Protein AF-0000000079441376 (afdb_homodimer)

Structure (mmCIF, N/CA/C/O backbone):
data_AF-0000000079441376-model_v1
#
loop_
_entity.id
_entity.type
_entity.pdbx_description
1 polymer 'MHC class I-like antigen recognition-like domain-containing protein'
#
loop_
_atom_site.group_PDB
_atom_site.id
_atom_site.type_symbol
_atom_site.label_atom_id
_atom_site.label_alt_id
_atom_site.label_comp_id
_atom_site.label_asym_id
_atom_site.label_entity_id
_atom_site.label_seq_id
_atom_site.pdbx_PDB_ins_code
_atom_site.Cartn_x
_atom_site.Cartn_y
_atom_site.Cartn_z
_atom_site.occupancy
_atom_site.B_iso_or_equiv
_atom_site.auth_seq_id
_atom_site.auth_comp_id
_atom_site.auth_asym_id
_atom_site.auth_atom_id
_atom_site.pdbx_PDB_model_num
ATOM 1 N N . PRO A 1 1 ? 21.234 -18.953 -6.523 1 47.69 1 PRO A N 1
ATOM 2 C CA . PRO A 1 1 ? 20.359 -18.625 -5.398 1 47.69 1 PRO A CA 1
ATOM 3 C C . PRO A 1 1 ? 19.219 -17.688 -5.785 1 47.69 1 PRO A C 1
ATOM 5 O O . PRO A 1 1 ? 19.453 -16.656 -6.434 1 47.69 1 PRO A O 1
ATOM 8 N N . HIS A 1 2 ? 18.047 -18.156 -5.973 1 65.12 2 HIS A N 1
ATOM 9 C CA . HIS A 1 2 ? 16.969 -17.359 -6.574 1 65.12 2 HIS A CA 1
ATOM 10 C C . HIS A 1 2 ? 16.656 -16.141 -5.727 1 65.12 2 HIS A C 1
ATOM 12 O O . HIS A 1 2 ? 16.578 -16.234 -4.5 1 65.12 2 HIS A O 1
ATOM 18 N N . GLY A 1 3 ? 17.141 -15.031 -6.012 1 73.69 3 GLY A N 1
ATOM 19 C CA . GLY A 1 3 ? 16.875 -13.797 -5.297 1 73.69 3 GLY A CA 1
ATOM 20 C C . GLY A 1 3 ? 15.414 -13.625 -4.922 1 73.69 3 GLY A C 1
ATOM 21 O O . GLY A 1 3 ? 14.555 -14.383 -5.379 1 73.69 3 GLY A O 1
ATOM 22 N N . PRO A 1 4 ? 15.133 -12.859 -3.99 1 79.56 4 PRO A N 1
ATOM 23 C CA . PRO A 1 4 ? 13.773 -12.641 -3.492 1 79.56 4 PRO A CA 1
ATOM 24 C C . PRO A 1 4 ? 12.766 -12.406 -4.613 1 79.56 4 PRO A C 1
ATOM 26 O O . PRO A 1 4 ? 11.641 -12.914 -4.555 1 79.56 4 PRO A O 1
ATOM 29 N N . ARG A 1 5 ? 13.188 -11.781 -5.629 1 81.44 5 ARG A N 1
ATOM 30 C CA . ARG A 1 5 ? 12.289 -11.492 -6.746 1 81.44 5 ARG A CA 1
ATOM 31 C C . ARG A 1 5 ? 11.992 -12.75 -7.551 1 81.44 5 ARG A C 1
ATOM 33 O O . ARG A 1 5 ? 10.875 -12.93 -8.039 1 81.44 5 ARG A O 1
ATOM 40 N N . ALA A 1 6 ? 12.938 -13.602 -7.641 1 78.5 6 ALA A N 1
ATOM 41 C CA . ALA A 1 6 ? 12.727 -14.859 -8.359 1 78.5 6 ALA A CA 1
ATOM 42 C C . ALA A 1 6 ? 11.711 -15.742 -7.641 1 78.5 6 ALA A C 1
ATOM 44 O O . ALA A 1 6 ? 10.914 -16.422 -8.281 1 78.5 6 ALA A O 1
ATOM 45 N N . VAL A 1 7 ? 11.773 -15.68 -6.324 1 80.75 7 VAL A N 1
ATOM 46 C CA . VAL A 1 7 ? 10.836 -16.469 -5.527 1 80.75 7 VAL A CA 1
ATOM 47 C C . VAL A 1 7 ? 9.414 -15.961 -5.742 1 80.75 7 VAL A C 1
ATOM 49 O O . VAL A 1 7 ? 8.492 -16.75 -5.945 1 80.75 7 VAL A O 1
ATOM 52 N N . LEU A 1 8 ? 9.25 -14.664 -5.723 1 83.5 8 LEU A N 1
ATOM 53 C CA . LEU A 1 8 ? 7.941 -14.07 -5.98 1 83.5 8 LEU A CA 1
ATOM 54 C C . LEU A 1 8 ? 7.441 -14.445 -7.371 1 83.5 8 LEU A C 1
ATOM 56 O O . LEU A 1 8 ? 6.266 -14.766 -7.547 1 83.5 8 LEU A O 1
ATOM 60 N N . GLY A 1 9 ? 8.336 -14.398 -8.281 1 81 9 GLY A N 1
ATOM 61 C CA . GLY A 1 9 ? 7.984 -14.805 -9.633 1 81 9 GLY A CA 1
ATOM 62 C C . GLY A 1 9 ? 7.445 -16.219 -9.703 1 81 9 GLY A C 1
ATOM 63 O O . GLY A 1 9 ? 6.441 -16.469 -10.375 1 81 9 GLY A O 1
ATOM 64 N N . ALA A 1 10 ? 8.102 -17.078 -9 1 77 10 ALA A N 1
ATOM 65 C CA . ALA A 1 10 ? 7.66 -18.469 -8.992 1 77 10 ALA A CA 1
ATOM 66 C C . ALA A 1 10 ? 6.266 -18.594 -8.391 1 77 10 ALA A C 1
ATOM 68 O O . ALA A 1 10 ? 5.434 -19.359 -8.891 1 77 10 ALA A O 1
ATOM 69 N N . VAL A 1 11 ? 5.98 -17.859 -7.402 1 79.12 11 VAL A N 1
ATOM 70 C CA . VAL A 1 11 ? 4.684 -17.891 -6.738 1 79.12 11 VAL A CA 1
ATOM 71 C C . VAL A 1 11 ? 3.605 -17.375 -7.688 1 79.12 11 VAL A C 1
ATOM 73 O O . VAL A 1 11 ? 2.516 -17.953 -7.77 1 79.12 11 VAL A O 1
ATOM 76 N N . LEU A 1 12 ? 3.941 -16.344 -8.438 1 81.81 12 LEU A N 1
ATOM 77 C CA . LEU A 1 12 ? 2.99 -15.734 -9.352 1 81.81 12 LEU A CA 1
ATOM 78 C C . LEU A 1 12 ? 2.682 -16.656 -10.523 1 81.81 12 LEU A C 1
ATOM 80 O O . LEU A 1 12 ? 1.566 -16.656 -11.047 1 81.81 12 LEU A O 1
ATOM 84 N N . GLN A 1 13 ? 3.619 -17.406 -10.852 1 76.56 13 GLN A N 1
ATOM 85 C CA . GLN A 1 13 ? 3.375 -18.406 -11.891 1 76.56 13 GLN A CA 1
ATOM 86 C C . GLN A 1 13 ? 2.387 -19.469 -11.414 1 76.56 13 GLN A C 1
ATOM 88 O O . GLN A 1 13 ? 1.591 -19.984 -12.195 1 76.56 13 GLN A O 1
ATOM 93 N N . GLY A 1 14 ? 2.506 -19.656 -10.188 1 73.62 14 GLY A N 1
ATOM 94 C CA . GLY A 1 14 ? 1.612 -20.641 -9.617 1 73.62 14 GLY A CA 1
ATOM 95 C C . GLY A 1 14 ? 0.156 -20.219 -9.641 1 73.62 14 GLY A C 1
ATOM 96 O O . GLY A 1 14 ? -0.741 -21.062 -9.656 1 73.62 14 GLY A O 1
ATOM 97 N N . VAL A 1 15 ? -0.002 -18.984 -9.742 1 73 15 VAL A N 1
ATOM 98 C CA . VAL A 1 15 ? -1.385 -18.516 -9.758 1 73 15 VAL A CA 1
ATOM 99 C C . VAL A 1 15 ? -1.871 -18.406 -11.203 1 73 15 VAL A C 1
ATOM 101 O O . VAL A 1 15 ? -3.033 -18.078 -11.445 1 73 15 VAL A O 1
ATOM 104 N N . GLY A 1 16 ? -0.992 -18.641 -12.117 1 73.12 16 GLY A N 1
ATOM 105 C CA . GLY A 1 16 ? -1.409 -18.75 -13.508 1 73.12 16 GLY A CA 1
ATOM 106 C C . GLY A 1 16 ? -1.154 -17.469 -14.297 1 73.12 16 GLY A C 1
ATOM 107 O O . GLY A 1 16 ? -1.758 -17.25 -15.344 1 73.12 16 GLY A O 1
ATOM 108 N N . TRP A 1 17 ? -0.62 -16.531 -13.789 1 72.94 17 TRP A N 1
ATOM 109 C CA . TRP A 1 17 ? -0.368 -15.297 -14.523 1 72.94 17 TRP A CA 1
ATOM 110 C C . TRP A 1 17 ? 0.555 -15.547 -15.711 1 72.94 17 TRP A C 1
ATOM 112 O O . TRP A 1 17 ? 0.535 -14.797 -16.688 1 72.94 17 TRP A O 1
ATOM 122 N N . GLY A 1 18 ? 1.153 -16.609 -15.859 1 61.53 18 GLY A N 1
ATOM 123 C CA . GLY A 1 18 ? 2.025 -16.922 -16.984 1 61.53 18 GLY A CA 1
ATOM 124 C C . GLY A 1 18 ? 1.386 -17.875 -17.984 1 61.53 18 GLY A C 1
ATOM 125 O O . GLY A 1 18 ? 1.927 -18.094 -19.062 1 61.53 18 GLY A O 1
ATOM 126 N N . ALA A 1 19 ? 0.403 -18.469 -17.656 1 61.47 19 ALA A N 1
ATOM 127 C CA . ALA A 1 19 ? -0.178 -19.469 -18.562 1 61.47 19 ALA A CA 1
ATOM 128 C C . ALA A 1 19 ? -1.328 -18.875 -19.359 1 61.47 19 ALA A C 1
ATOM 130 O O . ALA A 1 19 ? -2.047 -17.984 -18.891 1 61.47 19 ALA A O 1
ATOM 131 N N . PRO A 1 20 ? -1.25 -19.219 -20.703 1 58.78 20 PRO A N 1
ATOM 132 C CA . PRO A 1 20 ? -2.369 -18.812 -21.547 1 58.78 20 PRO A CA 1
ATOM 133 C C . PRO A 1 20 ? -3.719 -19.297 -21.016 1 58.78 20 PRO A C 1
ATOM 135 O O . PRO A 1 20 ? -3.846 -20.453 -20.609 1 58.78 20 PRO A O 1
ATOM 138 N N . GLY A 1 21 ? -4.738 -18.406 -20.875 1 60.03 21 GLY A N 1
ATOM 139 C CA . GLY A 1 21 ? -6.109 -18.734 -20.5 1 60.03 21 GLY A CA 1
ATOM 140 C C . GLY A 1 21 ? -6.527 -18.125 -19.172 1 60.03 21 GLY A C 1
ATOM 141 O O . GLY A 1 21 ? -5.953 -17.125 -18.734 1 60.03 21 GLY A O 1
ATOM 142 N N . ALA A 1 22 ? -6.738 -19.125 -18.078 1 57.59 22 ALA A N 1
ATOM 143 C CA . ALA A 1 22 ? -7.453 -18.719 -16.875 1 57.59 22 ALA A CA 1
ATOM 144 C C . ALA A 1 22 ? -6.539 -17.922 -15.953 1 57.59 22 ALA A C 1
ATOM 146 O O . ALA A 1 22 ? -5.402 -18.328 -15.695 1 57.59 22 ALA A O 1
ATOM 147 N N . SER A 1 23 ? -6.465 -16.594 -15.898 1 69.19 23 SER A N 1
ATOM 148 C CA . SER A 1 23 ? -5.703 -15.836 -14.906 1 69.19 23 SER A CA 1
ATOM 149 C C . SER A 1 23 ? -6.562 -15.492 -13.695 1 69.19 23 SER A C 1
ATOM 151 O O . SER A 1 23 ? -7.746 -15.188 -13.828 1 69.19 23 SER A O 1
ATOM 153 N N . VAL A 1 24 ? -6.23 -16.031 -12.57 1 79.69 24 VAL A N 1
ATOM 154 C CA . VAL A 1 24 ? -6.953 -15.703 -11.344 1 79.69 24 VAL A CA 1
ATOM 155 C C . VAL A 1 24 ? -6.617 -14.281 -10.914 1 79.69 24 VAL A C 1
ATOM 157 O O . VAL A 1 24 ? -5.504 -13.797 -11.148 1 79.69 24 VAL A O 1
ATOM 160 N N . THR A 1 25 ? -7.656 -13.703 -10.484 1 89 25 THR A N 1
ATOM 161 C CA . THR A 1 25 ? -7.484 -12.344 -10 1 89 25 THR A CA 1
ATOM 162 C C . THR A 1 25 ? -6.875 -12.336 -8.594 1 89 25 THR A C 1
ATOM 164 O O . THR A 1 25 ? -7.312 -13.086 -7.723 1 89 25 THR A O 1
ATOM 167 N N . LEU A 1 26 ? -5.84 -11.648 -8.438 1 91.38 26 LEU A N 1
ATOM 168 C CA . LEU A 1 26 ? -5.25 -11.438 -7.117 1 91.38 26 LEU A CA 1
ATOM 169 C C . LEU A 1 26 ? -5.656 -10.086 -6.551 1 91.38 26 LEU A C 1
ATOM 171 O O . LEU A 1 26 ? -5.492 -9.055 -7.207 1 91.38 26 LEU A O 1
ATOM 175 N N . ARG A 1 27 ? -6.32 -10.156 -5.391 1 93.75 27 ARG A N 1
ATOM 176 C CA . ARG A 1 27 ? -6.684 -8.922 -4.707 1 93.75 27 ARG A CA 1
ATOM 177 C C . ARG A 1 27 ? -5.887 -8.758 -3.416 1 93.75 27 ARG A C 1
ATOM 179 O O . ARG A 1 27 ? -5.762 -9.695 -2.631 1 93.75 27 ARG A O 1
ATOM 186 N N . VAL A 1 28 ? -5.289 -7.605 -3.236 1 94.12 28 VAL A N 1
ATOM 187 C CA . VAL A 1 28 ? -4.543 -7.297 -2.023 1 94.12 28 VAL A CA 1
ATOM 188 C C . VAL A 1 28 ? -5.156 -6.082 -1.33 1 94.12 28 VAL A C 1
ATOM 190 O O . VAL A 1 28 ? -5.285 -5.016 -1.932 1 94.12 28 VAL A O 1
ATOM 193 N N . LEU A 1 29 ? -5.578 -6.316 -0.119 1 95 29 LEU A N 1
ATOM 194 C CA . LEU A 1 29 ? -6.133 -5.25 0.707 1 95 29 LEU A CA 1
ATOM 195 C C . LEU A 1 29 ? -5.168 -4.867 1.822 1 95 29 LEU A C 1
ATOM 197 O O . LEU A 1 29 ? -4.629 -5.734 2.51 1 95 29 LEU A O 1
ATOM 201 N N . HIS A 1 30 ? -4.91 -3.689 2.043 1 91.19 30 HIS A N 1
ATOM 202 C CA . HIS A 1 30 ? -4.07 -3.303 3.17 1 91.19 30 HIS A CA 1
ATOM 203 C C . HIS A 1 30 ? -4.52 -1.974 3.766 1 91.19 30 HIS A C 1
ATOM 205 O O . HIS A 1 30 ? -4.938 -1.072 3.035 1 91.19 30 HIS A O 1
ATOM 211 N N . ILE A 1 31 ? -4.449 -1.827 5.047 1 93.44 31 ILE A N 1
ATOM 212 C CA . ILE A 1 31 ? -4.84 -0.67 5.844 1 93.44 31 ILE A CA 1
ATOM 213 C C . ILE A 1 31 ? -3.658 -0.198 6.688 1 93.44 31 ILE A C 1
ATOM 215 O O . ILE A 1 31 ? -3.061 -0.985 7.422 1 93.44 31 ILE A O 1
ATOM 219 N N . ASP A 1 32 ? -3.307 0.994 6.516 1 92.25 32 ASP A N 1
ATOM 220 C CA . ASP A 1 32 ? -2.326 1.628 7.391 1 92.25 32 ASP A CA 1
ATOM 221 C C . ASP A 1 32 ? -3.002 2.572 8.383 1 92.25 32 ASP A C 1
ATOM 223 O O . ASP A 1 32 ? -3.809 3.418 7.992 1 92.25 32 ASP A O 1
ATOM 227 N N . VAL A 1 33 ? -2.684 2.408 9.609 1 91.5 33 VAL A N 1
ATOM 228 C CA . VAL A 1 33 ? -3.201 3.289 10.656 1 91.5 33 VAL A CA 1
ATOM 229 C C . VAL A 1 33 ? -2.047 4.035 11.32 1 91.5 33 VAL A C 1
ATOM 231 O O . VAL A 1 33 ? -1.229 3.432 12.016 1 91.5 33 VAL A O 1
ATOM 234 N N . PHE A 1 34 ? -2.096 5.258 11.094 1 90.25 34 PHE A N 1
ATOM 235 C CA . PHE A 1 34 ? -1.09 6.117 11.711 1 90.25 34 PHE A CA 1
ATOM 236 C C . PHE A 1 34 ? -1.642 6.789 12.961 1 90.25 34 PHE A C 1
ATOM 238 O O . PHE A 1 34 ? -2.516 7.652 12.875 1 90.25 34 PHE A O 1
ATOM 245 N N . HIS A 1 35 ? -1.128 6.375 14.055 1 88.38 35 HIS A N 1
ATOM 246 C CA . HIS A 1 35 ? -1.59 6.938 15.32 1 88.38 35 HIS A CA 1
ATOM 247 C C . HIS A 1 35 ? -0.927 8.281 15.602 1 88.38 35 HIS A C 1
ATOM 249 O O . HIS A 1 35 ? -1.525 9.156 16.234 1 88.38 35 HIS A O 1
ATOM 255 N N . ASN A 1 36 ? 0.271 8.344 15.141 1 83.88 36 ASN A N 1
ATOM 256 C CA . ASN A 1 36 ? 1.077 9.555 15.234 1 83.88 36 ASN A CA 1
ATOM 257 C C . ASN A 1 36 ? 2.248 9.523 14.258 1 83.88 36 ASN A C 1
ATOM 259 O O . ASN A 1 36 ? 2.25 8.742 13.305 1 83.88 36 ASN A O 1
ATOM 263 N N . ALA A 1 37 ? 3.182 10.344 14.453 1 80.25 37 ALA A N 1
ATOM 264 C CA . ALA A 1 37 ? 4.273 10.492 13.492 1 80.25 37 ALA A CA 1
ATOM 265 C C . ALA A 1 37 ? 5.203 9.289 13.523 1 80.25 37 ALA A C 1
ATOM 267 O O . ALA A 1 37 ? 5.992 9.078 12.602 1 80.25 37 ALA A O 1
ATOM 268 N N . SER A 1 38 ? 5.102 8.422 14.562 1 81.19 38 SER A N 1
ATOM 269 C CA . SER A 1 38 ? 6.113 7.379 14.703 1 81.19 38 SER A CA 1
ATOM 270 C C . SER A 1 38 ? 5.477 6.012 14.93 1 81.19 38 SER A C 1
ATOM 272 O O . SER A 1 38 ? 6.176 5.008 15.078 1 81.19 38 SER A O 1
ATOM 274 N N . SER A 1 39 ? 4.25 6.043 15.094 1 87 39 SER A N 1
ATOM 275 C CA . SER A 1 39 ? 3.539 4.801 15.383 1 87 39 SER A CA 1
ATOM 276 C C . SER A 1 39 ? 2.527 4.477 14.289 1 87 39 SER A C 1
ATOM 278 O O . SER A 1 39 ? 1.583 5.234 14.062 1 87 39 SER A O 1
ATOM 280 N N . THR A 1 40 ? 2.717 3.396 13.633 1 87.88 40 THR A N 1
ATOM 281 C CA . THR A 1 40 ? 1.841 2.977 12.547 1 87.88 40 THR A CA 1
ATOM 282 C C . THR A 1 40 ? 1.558 1.479 12.625 1 87.88 40 THR A C 1
ATOM 284 O O . THR A 1 40 ? 2.449 0.689 12.945 1 87.88 40 THR A O 1
ATOM 287 N N . ASP A 1 41 ? 0.287 1.119 12.492 1 89.12 41 ASP A N 1
ATOM 288 C CA . ASP A 1 41 ? -0.121 -0.277 12.375 1 89.12 41 ASP A CA 1
ATOM 289 C C . ASP A 1 41 ? -0.556 -0.598 10.945 1 89.12 41 ASP A C 1
ATOM 291 O O . ASP A 1 41 ? -1.197 0.224 10.281 1 89.12 41 ASP A O 1
ATOM 295 N N . MET A 1 42 ? -0.263 -1.768 10.484 1 88.94 42 MET A N 1
ATOM 296 C CA . MET A 1 42 ? -0.672 -2.193 9.148 1 88.94 42 MET A CA 1
ATOM 297 C C . MET A 1 42 ? -1.432 -3.514 9.203 1 88.94 42 MET A C 1
ATOM 299 O O . MET A 1 42 ? -1.063 -4.414 9.961 1 88.94 42 MET A O 1
ATOM 303 N N . GLN A 1 43 ? -2.475 -3.57 8.602 1 91.31 43 GLN A N 1
ATOM 304 C CA . GLN A 1 43 ? -3.225 -4.797 8.352 1 91.31 43 GLN A CA 1
ATOM 305 C C . GLN A 1 43 ? -3.312 -5.094 6.855 1 91.31 43 GLN A C 1
ATOM 307 O O . GLN A 1 43 ? -3.42 -4.176 6.043 1 91.31 43 GLN A O 1
ATOM 312 N N . GLY A 1 44 ? -3.301 -6.367 6.559 1 92.06 44 GLY A N 1
ATOM 313 C CA . GLY A 1 44 ? -3.367 -6.73 5.148 1 92.06 44 GLY A CA 1
ATOM 314 C C . GLY A 1 44 ? -3.867 -8.141 4.918 1 92.06 44 GLY A C 1
ATOM 315 O O . GLY A 1 44 ? -3.84 -8.969 5.832 1 92.06 44 GLY A O 1
ATOM 316 N N . MET A 1 45 ? -4.344 -8.328 3.773 1 93.88 45 MET A N 1
ATOM 317 C CA . MET A 1 45 ? -4.727 -9.664 3.324 1 93.88 45 MET A CA 1
ATOM 318 C C . MET A 1 45 ? -4.645 -9.773 1.805 1 93.88 45 MET A C 1
ATOM 320 O O . MET A 1 45 ? -4.68 -8.758 1.104 1 93.88 45 MET A O 1
ATOM 324 N N . ALA A 1 46 ? -4.504 -10.977 1.32 1 92.56 46 ALA A N 1
ATOM 325 C CA . ALA A 1 46 ? -4.492 -11.258 -0.111 1 92.56 46 ALA A CA 1
ATOM 326 C C . ALA A 1 46 ? -5.473 -12.375 -0.455 1 92.56 46 ALA A C 1
ATOM 328 O O . ALA A 1 46 ? -5.59 -13.359 0.281 1 92.56 46 ALA A O 1
ATOM 329 N N . LEU A 1 47 ? -6.199 -12.141 -1.564 1 93.38 47 LEU A N 1
ATOM 330 C CA . LEU A 1 47 ? -7.191 -13.102 -2.025 1 93.38 47 LEU A CA 1
ATOM 331 C C . LEU A 1 47 ? -6.926 -13.508 -3.473 1 93.38 47 LEU A C 1
ATOM 333 O O . LEU A 1 47 ? -6.621 -12.656 -4.312 1 93.38 47 LEU A O 1
ATOM 337 N N . LEU A 1 48 ? -6.973 -14.734 -3.73 1 89.19 48 LEU A N 1
ATOM 338 C CA . LEU A 1 48 ? -7.074 -15.258 -5.09 1 89.19 48 LEU A CA 1
ATOM 339 C C . LEU A 1 48 ? -8.516 -15.625 -5.422 1 89.19 48 LEU A C 1
ATOM 341 O O . LEU A 1 48 ? -9.023 -16.641 -4.945 1 89.19 48 LEU A O 1
ATOM 345 N N . GLY A 1 49 ? -9.156 -14.82 -6.258 1 87.38 49 GLY A N 1
ATOM 346 C CA . GLY A 1 49 ? -10.594 -14.969 -6.367 1 87.38 49 GLY A CA 1
ATOM 347 C C . GLY A 1 49 ? -11.312 -14.805 -5.039 1 87.38 49 GLY A C 1
ATOM 348 O O . GLY A 1 49 ? -11.195 -13.766 -4.387 1 87.38 49 GLY A O 1
ATOM 349 N N . ASP A 1 50 ? -11.891 -15.812 -4.602 1 87.81 50 ASP A N 1
ATOM 350 C CA . ASP A 1 50 ? -12.633 -15.734 -3.348 1 87.81 50 ASP A CA 1
ATOM 351 C C . ASP A 1 50 ? -11.867 -16.406 -2.215 1 87.81 50 ASP A C 1
ATOM 353 O O . ASP A 1 50 ? -12.344 -16.469 -1.078 1 87.81 50 ASP A O 1
ATOM 357 N N . LEU A 1 51 ? -10.703 -16.797 -2.443 1 89.5 51 LEU A N 1
ATOM 358 C CA . LEU A 1 51 ? -9.914 -17.547 -1.474 1 89.5 51 LEU A CA 1
ATOM 359 C C . LEU A 1 51 ? -8.844 -16.656 -0.836 1 89.5 51 LEU A C 1
ATOM 361 O O . LEU A 1 51 ? -7.926 -16.203 -1.517 1 89.5 51 LEU A O 1
ATOM 365 N N . GLU A 1 52 ? -8.977 -16.5 0.434 1 92.62 52 GLU A N 1
ATOM 366 C CA . GLU A 1 52 ? -7.914 -15.805 1.146 1 92.62 52 GLU A CA 1
ATOM 367 C C . GLU A 1 52 ? -6.66 -16.656 1.26 1 92.62 52 GLU A C 1
ATOM 369 O O . GLU A 1 52 ? -6.727 -17.812 1.692 1 92.62 52 GLU A O 1
ATOM 374 N N . THR A 1 53 ? -5.57 -16.141 0.901 1 89 53 THR A N 1
ATOM 375 C CA . THR A 1 53 ? -4.336 -16.906 0.864 1 89 53 THR A CA 1
ATOM 376 C C . THR A 1 53 ? -3.346 -16.406 1.91 1 89 53 THR A C 1
ATOM 378 O O . THR A 1 53 ? -2.541 -17.172 2.438 1 89 53 THR A O 1
ATOM 381 N N . HIS A 1 54 ? -3.307 -15.125 2.148 1 90 54 HIS A N 1
ATOM 382 C CA . HIS A 1 54 ? -2.363 -14.539 3.096 1 90 54 HIS A CA 1
ATOM 383 C C . HIS A 1 54 ? -3.037 -13.477 3.959 1 90 54 HIS A C 1
ATOM 385 O O . HIS A 1 54 ? -4.016 -12.859 3.537 1 90 54 HIS A O 1
ATOM 391 N N . SER A 1 55 ? -2.504 -13.344 5.145 1 91.75 55 SER A N 1
ATOM 392 C CA . SER A 1 55 ? -2.924 -12.258 6.027 1 91.75 55 SER A CA 1
ATOM 393 C C . SER A 1 55 ? -1.739 -11.688 6.801 1 91.75 55 SER A C 1
ATOM 395 O O . SER A 1 55 ? -0.708 -12.352 6.941 1 91.75 55 SER A O 1
ATOM 397 N N . MET A 1 56 ? -1.839 -10.477 7.09 1 89.25 56 MET A N 1
ATOM 398 C CA . MET A 1 56 ? -0.811 -9.789 7.867 1 89.25 56 MET A CA 1
ATOM 399 C C . MET A 1 56 ? -1.438 -8.875 8.914 1 89.25 56 MET A C 1
ATOM 401 O O . MET A 1 56 ? -2.426 -8.195 8.641 1 89.25 56 MET A O 1
ATOM 405 N N . ASP A 1 57 ? -1.014 -8.992 10.148 1 82.19 57 ASP A N 1
ATOM 406 C CA . ASP A 1 57 ? -1.453 -8.07 11.188 1 82.19 57 ASP A CA 1
ATOM 407 C C . ASP A 1 57 ? -0.276 -7.602 12.039 1 82.19 57 ASP A C 1
ATOM 409 O O . ASP A 1 57 ? 0.588 -8.406 12.406 1 82.19 57 ASP A O 1
ATOM 413 N N . CYS A 1 58 ? 0.035 -6.375 12.133 1 71.5 58 CYS A N 1
ATOM 414 C CA . CYS A 1 58 ? 1.258 -5.738 12.609 1 71.5 58 CYS A CA 1
ATOM 415 C C . CYS A 1 58 ? 1.477 -6.02 14.094 1 71.5 58 CYS A C 1
ATOM 417 O O . CYS A 1 58 ? 2.422 -5.504 14.695 1 71.5 58 CYS A O 1
ATOM 419 N N . SER A 1 59 ? 0.996 -6.848 14.844 1 59.88 59 SER A N 1
ATOM 420 C CA . SER A 1 59 ? 1.787 -7.012 16.062 1 59.88 59 SER A CA 1
ATOM 421 C C . SER A 1 59 ? 3.221 -7.414 15.734 1 59.88 59 SER A C 1
ATOM 423 O O . SER A 1 59 ? 4.172 -6.828 16.266 1 59.88 59 SER A O 1
ATOM 425 N N . THR A 1 60 ? 3.459 -8.258 14.781 1 62.88 60 THR A N 1
ATOM 426 C CA . THR A 1 60 ? 4.77 -8.695 14.32 1 62.88 60 THR A CA 1
ATOM 427 C C . THR A 1 60 ? 4.922 -8.453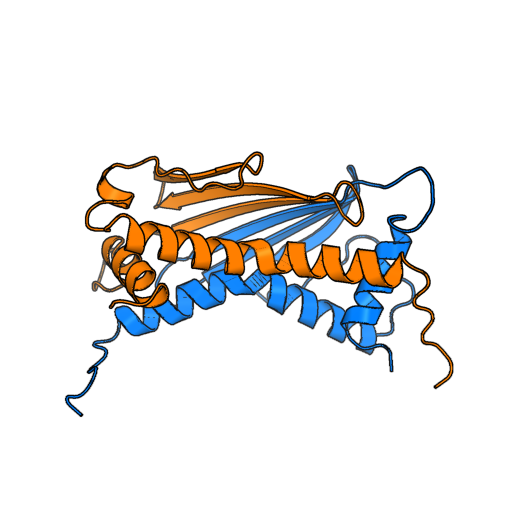 12.82 1 62.88 60 THR A C 1
ATOM 429 O O . THR A 1 60 ? 6.02 -8.578 12.273 1 62.88 60 THR A O 1
ATOM 432 N N . CYS A 1 61 ? 4.008 -7.957 12.18 1 75.25 61 CYS A N 1
ATOM 433 C CA . CYS A 1 61 ? 3.904 -7.719 10.742 1 75.25 61 CYS A CA 1
ATOM 434 C C . CYS A 1 61 ? 4.297 -8.961 9.961 1 75.25 61 CYS A C 1
ATOM 436 O O . CYS A 1 61 ? 4.871 -8.859 8.875 1 75.25 61 CYS A O 1
ATOM 438 N N . GLU A 1 62 ? 4.082 -10.07 10.641 1 82.94 62 GLU A N 1
ATOM 439 C CA . GLU A 1 62 ? 4.363 -11.328 9.961 1 82.94 62 GLU A CA 1
ATOM 440 C C . GLU A 1 62 ? 3.281 -11.656 8.938 1 82.94 62 GLU A C 1
ATOM 442 O O . GLU A 1 62 ? 2.092 -11.469 9.195 1 82.94 62 GLU A O 1
ATOM 447 N N . ILE A 1 63 ? 3.672 -12.211 7.828 1 87.31 63 ILE A N 1
ATOM 448 C CA . ILE A 1 63 ? 2.736 -12.68 6.809 1 87.31 63 ILE A CA 1
ATOM 449 C C . ILE A 1 63 ? 2.363 -14.133 7.086 1 87.31 63 ILE A C 1
ATOM 451 O O . ILE A 1 63 ? 3.23 -15.016 7.113 1 87.31 63 ILE A O 1
ATOM 455 N N . ARG A 1 64 ? 1.137 -14.43 7.371 1 87.88 64 ARG A N 1
ATOM 456 C CA . ARG A 1 64 ? 0.649 -15.789 7.621 1 87.88 64 ARG A CA 1
ATOM 457 C C . ARG A 1 64 ? 0.124 -16.422 6.34 1 87.88 64 ARG A C 1
ATOM 459 O O . ARG A 1 64 ? -0.707 -15.836 5.645 1 87.88 64 ARG A O 1
ATOM 466 N N . PHE A 1 65 ? 0.57 -17.562 6.023 1 84.38 65 PHE A N 1
ATOM 467 C CA . PHE A 1 65 ? 0.036 -18.328 4.91 1 84.38 65 PHE A CA 1
ATOM 468 C C . PHE A 1 65 ? -1.168 -19.156 5.348 1 84.38 65 PHE A C 1
ATOM 470 O O . PHE A 1 65 ? -1.064 -19.969 6.266 1 84.38 65 PHE A O 1
ATOM 477 N N . LEU A 1 66 ? -2.248 -18.953 4.68 1 87.38 66 LEU A N 1
ATOM 478 C CA . LEU A 1 66 ? -3.486 -19.578 5.133 1 87.38 66 LEU A CA 1
ATOM 479 C C . LEU A 1 66 ? -3.809 -20.812 4.289 1 87.38 66 LEU A C 1
ATOM 481 O O . LEU A 1 66 ? -4.73 -21.562 4.609 1 87.38 66 LEU A O 1
ATOM 485 N N . GLN A 1 67 ? -3.066 -20.938 3.16 1 83.69 67 GLN A N 1
ATOM 486 C CA . GLN A 1 67 ? -3.229 -22.109 2.301 1 83.69 67 GLN A CA 1
ATOM 487 C C . GLN A 1 67 ? -1.933 -22.906 2.205 1 83.69 67 GLN A C 1
ATOM 489 O O . GLN A 1 67 ? -0.863 -22.328 1.978 1 83.69 67 GLN A O 1
ATOM 494 N N . PRO A 1 68 ? -1.993 -24.234 2.367 1 76.5 68 PRO A N 1
ATOM 495 C CA . PRO A 1 68 ? -0.787 -25.062 2.357 1 76.5 68 PRO A CA 1
ATOM 496 C C . PRO A 1 68 ? 0.001 -24.938 1.056 1 76.5 68 PRO A C 1
ATOM 498 O O . PRO A 1 68 ? 1.234 -24.984 1.069 1 76.5 68 PRO A O 1
ATOM 501 N N . TRP A 1 69 ? -0.78 -24.688 -0.081 1 77.06 69 TRP A N 1
ATOM 502 C CA . TRP A 1 69 ? -0.102 -24.656 -1.373 1 77.06 69 TRP A CA 1
ATOM 503 C C . TRP A 1 69 ? 0.627 -23.328 -1.567 1 77.06 69 TRP A C 1
ATOM 505 O O . TRP A 1 69 ? 1.491 -23.219 -2.439 1 77.06 69 TRP A O 1
ATOM 515 N N . ALA A 1 70 ? 0.197 -22.391 -0.775 1 71.69 70 ALA A N 1
ATOM 516 C CA . ALA A 1 70 ? 0.783 -21.062 -0.968 1 71.69 70 ALA A CA 1
ATOM 517 C C . ALA A 1 70 ? 2.26 -21.047 -0.583 1 71.69 70 ALA A C 1
ATOM 519 O O . ALA A 1 70 ? 3.023 -20.203 -1.044 1 71.69 70 ALA A O 1
ATOM 520 N N . GLN A 1 71 ? 2.723 -21.969 0.196 1 72.25 71 GLN A N 1
ATOM 521 C CA . GLN A 1 71 ? 4.113 -22.047 0.636 1 72.25 71 GLN A CA 1
ATOM 522 C C . GLN A 1 71 ? 4.809 -23.266 0.031 1 72.25 71 GLN A C 1
ATOM 524 O O . GLN A 1 71 ? 6.004 -23.469 0.259 1 72.25 71 GLN A O 1
ATOM 529 N N . GLN A 1 72 ? 4.012 -23.938 -0.678 1 72.44 72 GLN A N 1
ATOM 530 C CA . GLN A 1 72 ? 4.566 -25.188 -1.191 1 72.44 72 GLN A CA 1
ATOM 531 C C . GLN A 1 72 ? 5.715 -24.922 -2.16 1 72.44 72 GLN A C 1
ATOM 533 O O . GLN A 1 72 ? 5.602 -24.078 -3.045 1 72.44 72 GLN A O 1
ATOM 538 N N . GLY A 1 73 ? 6.848 -25.5 -1.858 1 74.81 73 GLY A N 1
ATOM 539 C CA . GLY A 1 73 ? 8.008 -25.438 -2.732 1 74.81 73 GLY A CA 1
ATOM 540 C C . GLY A 1 73 ? 9 -24.359 -2.338 1 74.81 73 GLY A C 1
ATOM 541 O O . GLY A 1 73 ? 10.047 -24.203 -2.969 1 74.81 73 GLY A O 1
ATOM 542 N N . LEU A 1 74 ? 8.633 -23.656 -1.391 1 80.12 74 LEU A N 1
ATOM 543 C CA . LEU A 1 74 ? 9.586 -22.641 -0.944 1 80.12 74 LEU A CA 1
ATOM 544 C C . LEU A 1 74 ? 10.383 -23.141 0.255 1 80.12 74 LEU A C 1
ATOM 546 O O . LEU A 1 74 ? 9.812 -23.688 1.201 1 80.12 74 LEU A O 1
ATOM 550 N N . THR A 1 75 ? 11.719 -23.047 0.118 1 83.75 75 THR A N 1
ATOM 551 C CA . THR A 1 75 ? 12.547 -23.266 1.295 1 83.75 75 THR A CA 1
ATOM 552 C C . THR A 1 75 ? 12.32 -22.172 2.334 1 83.75 75 THR A C 1
ATOM 554 O O . THR A 1 75 ? 11.789 -21.109 2.016 1 83.75 75 THR A O 1
ATOM 557 N N . PRO A 1 76 ? 12.672 -22.453 3.561 1 83.81 76 PRO A N 1
ATOM 558 C CA . PRO A 1 76 ? 12.562 -21.406 4.574 1 83.81 76 PRO A CA 1
ATOM 559 C C . PRO A 1 76 ? 13.273 -20.109 4.168 1 83.81 76 PRO A C 1
ATOM 561 O O . PRO A 1 76 ? 12.766 -19.016 4.414 1 83.81 76 PRO A O 1
ATOM 564 N N . LYS A 1 77 ? 14.414 -20.281 3.555 1 86.81 77 LYS A N 1
ATOM 565 C CA . LYS A 1 77 ? 15.148 -19.109 3.113 1 86.81 77 LYS A CA 1
ATOM 566 C C . LYS A 1 77 ? 14.391 -18.359 2.018 1 86.81 77 LYS A C 1
ATOM 568 O O . LYS A 1 77 ? 14.32 -17.125 2.033 1 86.81 77 LYS A O 1
ATOM 573 N N . GLN A 1 78 ? 13.859 -19.078 1.102 1 83.19 78 GLN A N 1
ATOM 574 C CA . GLN A 1 78 ? 13.07 -18.469 0.033 1 83.19 78 GLN A CA 1
ATOM 575 C C . GLN A 1 78 ? 11.867 -17.719 0.596 1 83.19 78 GLN A C 1
ATOM 577 O O . GLN A 1 78 ? 11.516 -16.641 0.103 1 83.19 78 GLN A O 1
ATOM 582 N N . TRP A 1 79 ? 11.289 -18.25 1.594 1 84.12 79 TRP A N 1
ATOM 583 C CA . TRP A 1 79 ? 10.156 -17.594 2.238 1 84.12 79 TRP A CA 1
ATOM 584 C C . TRP A 1 79 ? 10.586 -16.297 2.912 1 84.12 79 TRP A C 1
ATOM 586 O O . TRP A 1 79 ? 9.922 -15.266 2.781 1 84.12 79 TRP A O 1
ATOM 596 N N . GLN A 1 80 ? 11.633 -16.438 3.627 1 84.38 80 GLN A N 1
ATOM 597 C CA . GLN A 1 80 ? 12.156 -15.227 4.266 1 84.38 80 GLN A CA 1
ATOM 598 C C . GLN A 1 80 ? 12.43 -14.133 3.234 1 84.38 80 GLN A C 1
ATOM 600 O O . GLN A 1 80 ? 12.117 -12.969 3.465 1 84.38 80 GLN A O 1
ATOM 605 N N . ASP A 1 81 ? 12.969 -14.523 2.102 1 85.31 81 ASP A N 1
ATOM 606 C CA . ASP A 1 81 ? 13.25 -13.586 1.021 1 85.31 81 ASP A CA 1
ATOM 607 C C . ASP A 1 81 ? 11.961 -12.969 0.477 1 85.31 81 ASP A C 1
ATOM 609 O O . ASP A 1 81 ? 11.883 -11.766 0.253 1 85.31 81 ASP A O 1
ATOM 613 N N . LEU A 1 82 ? 11 -13.781 0.277 1 85.56 82 LEU A N 1
ATOM 614 C CA . LEU A 1 82 ? 9.711 -13.328 -0.224 1 85.56 82 LEU A CA 1
ATOM 615 C C . LEU A 1 82 ? 9.055 -12.359 0.756 1 85.56 82 LEU A C 1
ATOM 617 O O . LEU A 1 82 ? 8.57 -11.297 0.357 1 85.56 82 LEU A O 1
ATOM 621 N N . GLU A 1 83 ? 9.109 -12.719 1.995 1 86.31 83 GLU A N 1
ATOM 622 C CA . GLU A 1 83 ? 8.547 -11.867 3.033 1 86.31 83 GLU A CA 1
ATOM 623 C C . GLU A 1 83 ? 9.203 -10.484 3.031 1 86.31 83 GLU A C 1
ATOM 625 O O . GLU A 1 83 ? 8.523 -9.469 3.184 1 86.31 83 GLU A O 1
ATOM 630 N N . LEU A 1 84 ? 10.469 -10.492 2.828 1 85.25 84 LEU A N 1
ATOM 631 C CA . LEU A 1 84 ? 11.219 -9.242 2.824 1 85.25 84 LEU A CA 1
ATOM 632 C C . LEU A 1 84 ? 10.781 -8.344 1.671 1 85.25 84 LEU A C 1
ATOM 634 O O . LEU A 1 84 ? 10.578 -7.145 1.854 1 85.25 84 LEU A O 1
ATOM 638 N N . VAL A 1 85 ? 10.547 -8.891 0.501 1 87.19 85 VAL A N 1
ATOM 639 C CA . VAL A 1 85 ? 10.133 -8.133 -0.674 1 87.19 85 VAL A CA 1
ATOM 640 C C . VAL A 1 85 ? 8.742 -7.547 -0.446 1 87.19 85 VAL A C 1
ATOM 642 O O . VAL A 1 85 ? 8.508 -6.371 -0.73 1 87.19 85 VAL A O 1
ATOM 645 N N . ILE A 1 86 ? 7.922 -8.406 0.083 1 89.19 86 ILE A N 1
ATOM 646 C CA . ILE A 1 86 ? 6.539 -7.988 0.31 1 89.19 86 ILE A CA 1
ATOM 647 C C . ILE A 1 86 ? 6.504 -6.875 1.354 1 89.19 86 ILE A C 1
ATOM 649 O O . ILE A 1 86 ? 5.848 -5.852 1.155 1 89.19 86 ILE A O 1
ATOM 653 N N . HIS A 1 87 ? 7.277 -7.031 2.4 1 87.75 87 HIS A N 1
ATOM 654 C CA . HIS A 1 87 ? 7.328 -6.023 3.453 1 87.75 87 HIS A CA 1
ATOM 655 C C . HIS 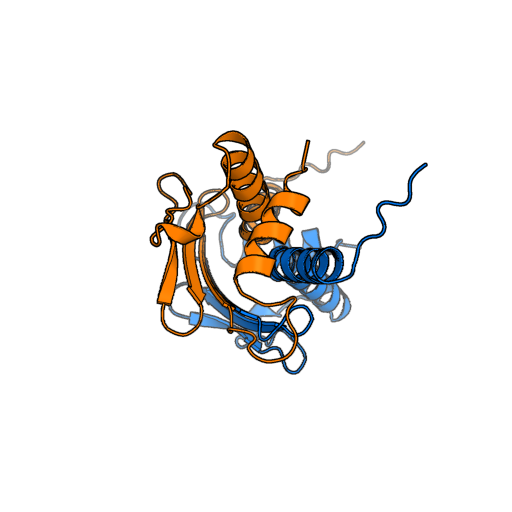A 1 87 ? 7.82 -4.688 2.914 1 87.75 87 HIS A C 1
ATOM 657 O O . HIS A 1 87 ? 7.195 -3.65 3.146 1 87.75 87 HIS A O 1
ATOM 663 N N . ARG A 1 88 ? 8.828 -4.777 2.203 1 86.44 88 ARG A N 1
ATOM 664 C CA . ARG A 1 88 ? 9.414 -3.545 1.682 1 86.44 88 ARG A CA 1
ATOM 665 C C . ARG A 1 88 ? 8.445 -2.83 0.746 1 86.44 88 ARG A C 1
ATOM 667 O O . ARG A 1 88 ? 8.273 -1.612 0.835 1 86.44 88 ARG A O 1
ATOM 674 N N . SER A 1 89 ? 7.887 -3.562 -0.083 1 88.88 89 SER A N 1
ATOM 675 C CA . SER A 1 89 ? 7.027 -2.955 -1.094 1 88.88 89 SER A CA 1
ATOM 676 C C . SER A 1 89 ? 5.707 -2.492 -0.491 1 88.88 89 SER A C 1
ATOM 678 O O . SER A 1 89 ? 5.172 -1.451 -0.879 1 88.88 89 SER A O 1
ATOM 680 N N . LEU A 1 90 ? 5.176 -3.229 0.514 1 87.06 90 LEU A N 1
ATOM 681 C CA . LEU A 1 90 ? 3.885 -2.916 1.116 1 87.06 90 LEU A CA 1
ATOM 682 C C . LEU A 1 90 ? 4.016 -1.78 2.127 1 87.06 90 LEU A C 1
ATOM 684 O O . LEU A 1 90 ? 3.078 -1.003 2.318 1 87.06 90 LEU A O 1
ATOM 688 N N . PHE A 1 91 ? 5.273 -1.606 2.664 1 86.25 91 PHE A N 1
ATOM 689 C CA . PHE A 1 91 ? 5.449 -0.64 3.742 1 86.25 91 PHE A CA 1
ATOM 690 C C . PHE A 1 91 ? 6.105 0.635 3.225 1 86.25 91 PHE A C 1
ATOM 692 O O . PHE A 1 91 ? 6.316 1.583 3.982 1 86.25 91 PHE A O 1
ATOM 699 N N . SER A 1 92 ? 6.34 0.644 1.985 1 88.12 92 SER A N 1
ATOM 700 C CA . SER A 1 92 ? 7.035 1.801 1.428 1 88.12 92 SER A CA 1
ATOM 701 C C . SER A 1 92 ? 6.285 3.094 1.73 1 88.12 92 SER A C 1
ATOM 703 O O . SER A 1 92 ? 6.891 4.09 2.129 1 88.12 92 SER A O 1
ATOM 705 N N . PHE A 1 93 ? 4.988 3.092 1.639 1 88.56 93 PHE A N 1
ATOM 706 C CA . PHE A 1 93 ? 4.203 4.297 1.877 1 88.56 93 PHE A CA 1
ATOM 707 C C . PHE A 1 93 ? 4.258 4.699 3.346 1 88.56 93 PHE A C 1
ATOM 709 O O . PHE A 1 93 ? 4.543 5.852 3.67 1 88.56 93 PHE A O 1
ATOM 716 N N . SER A 1 94 ? 3.988 3.732 4.156 1 89.25 94 SER A N 1
ATOM 717 C CA . SER A 1 94 ? 3.98 4.035 5.582 1 89.25 94 SER A CA 1
ATOM 718 C C . SER A 1 94 ? 5.344 4.535 6.051 1 89.25 94 SER A C 1
ATOM 720 O O . SER A 1 94 ? 5.426 5.445 6.879 1 89.25 94 SER A O 1
ATOM 722 N N . ARG A 1 95 ? 6.363 3.977 5.523 1 88 95 ARG A N 1
ATOM 723 C CA . ARG A 1 95 ? 7.711 4.414 5.867 1 88 95 ARG A CA 1
ATOM 724 C C . ARG A 1 95 ? 7.957 5.844 5.402 1 88 95 ARG A C 1
ATOM 726 O O . ARG A 1 95 ? 8.562 6.641 6.125 1 88 95 ARG A O 1
ATOM 733 N N . THR A 1 96 ? 7.512 6.125 4.277 1 88.12 96 THR A N 1
ATOM 734 C CA . THR A 1 96 ? 7.641 7.473 3.736 1 88.12 96 THR A CA 1
ATOM 735 C C . THR A 1 96 ? 6.914 8.484 4.621 1 88.12 96 THR A C 1
ATOM 737 O O . THR A 1 96 ? 7.484 9.508 5 1 88.12 96 THR A O 1
ATOM 740 N N . VAL A 1 97 ? 5.715 8.18 4.992 1 87.69 97 VAL A N 1
ATOM 741 C CA . VAL A 1 97 ? 4.91 9.07 5.828 1 87.69 97 VAL A CA 1
ATOM 742 C C . VAL A 1 97 ? 5.578 9.242 7.191 1 87.69 97 VAL A C 1
ATOM 744 O O . VAL A 1 97 ? 5.734 10.367 7.672 1 87.69 97 VAL A O 1
ATOM 747 N N . ASN A 1 98 ? 6.031 8.086 7.754 1 86.38 98 ASN A N 1
ATOM 748 C CA . ASN A 1 98 ? 6.668 8.164 9.062 1 86.38 98 ASN A CA 1
ATOM 749 C C . ASN A 1 98 ? 7.957 8.977 9.008 1 86.38 98 ASN A C 1
ATOM 751 O O . ASN A 1 98 ? 8.211 9.805 9.891 1 86.38 98 ASN A O 1
ATOM 755 N N . THR A 1 99 ? 8.742 8.781 8.047 1 84.44 99 THR A N 1
ATOM 756 C CA . THR A 1 99 ? 10.016 9.477 7.887 1 84.44 99 THR A CA 1
ATOM 757 C C . THR A 1 99 ? 9.789 10.977 7.711 1 84.44 99 THR A C 1
ATOM 759 O O . THR A 1 99 ? 10.453 11.789 8.359 1 84.44 99 THR A O 1
ATOM 762 N N . ILE A 1 100 ? 8.82 11.336 6.961 1 83.31 100 ILE A N 1
ATOM 763 C CA . ILE A 1 100 ? 8.555 12.742 6.684 1 83.31 100 ILE A CA 1
ATOM 764 C C . ILE A 1 100 ? 7.938 13.398 7.91 1 83.31 100 ILE A C 1
ATOM 766 O O . ILE A 1 100 ? 8.273 14.539 8.242 1 83.31 100 ILE A O 1
ATOM 770 N N . ALA A 1 101 ? 7.016 12.648 8.555 1 82.81 101 ALA A N 1
ATOM 771 C CA . ALA A 1 101 ? 6.379 13.172 9.758 1 82.81 101 ALA A CA 1
ATOM 772 C C . ALA A 1 101 ? 7.414 13.453 10.852 1 82.81 101 ALA A C 1
ATOM 774 O O . ALA A 1 101 ? 7.316 14.453 11.562 1 82.81 101 ALA A O 1
ATOM 775 N N . GLN A 1 102 ? 8.336 12.617 10.953 1 81.44 102 GLN A N 1
ATOM 776 C CA . GLN A 1 102 ? 9.367 12.773 11.969 1 81.44 102 GLN A CA 1
ATOM 777 C C . GLN A 1 102 ? 10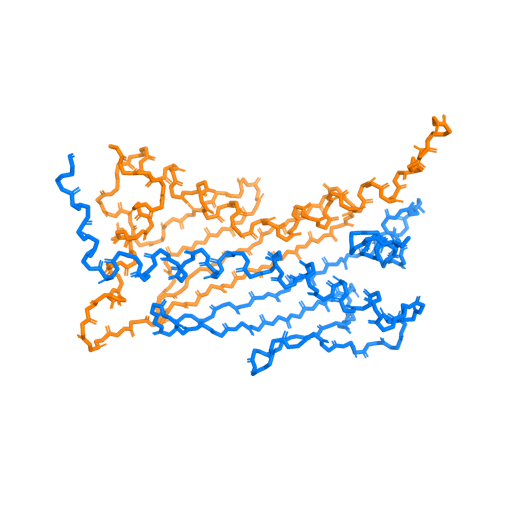.312 13.922 11.633 1 81.44 102 GLN A C 1
ATOM 779 O O . GLN A 1 102 ? 10.82 14.602 12.523 1 81.44 102 GLN A O 1
ATOM 784 N N . HIS A 1 103 ? 10.602 14.094 10.461 1 75.19 103 HIS A N 1
ATOM 785 C CA . HIS A 1 103 ? 11.516 15.148 10.031 1 75.19 103 HIS A CA 1
ATOM 786 C C . HIS A 1 103 ? 10.859 16.516 10.141 1 75.19 103 HIS A C 1
ATOM 788 O O . HIS A 1 103 ? 11.516 17.5 10.516 1 75.19 103 HIS A O 1
ATOM 794 N N . HIS A 1 104 ? 9.672 16.625 9.766 1 68.12 104 HIS A N 1
ATOM 795 C CA . HIS A 1 104 ? 9 17.906 9.812 1 68.12 104 HIS A CA 1
ATOM 796 C C . HIS A 1 104 ? 8.414 18.188 11.195 1 68.12 104 HIS A C 1
ATOM 798 O O . HIS A 1 104 ? 8.203 19.344 11.562 1 68.12 104 HIS A O 1
ATOM 804 N N . GLY A 1 105 ? 7.984 17.188 11.859 1 59.06 105 GLY A N 1
ATOM 805 C CA . GLY A 1 105 ? 7.652 17.406 13.266 1 59.06 105 GLY A CA 1
ATOM 806 C C . GLY A 1 105 ? 8.844 17.828 14.102 1 59.06 105 GLY A C 1
ATOM 807 O O . GLY A 1 105 ? 8.688 18.562 15.078 1 59.06 105 GLY A O 1
ATOM 808 N N . GLY A 1 106 ? 10.016 17.234 13.867 1 53.19 106 GLY A N 1
ATOM 809 C CA . GLY A 1 106 ? 11.234 17.719 14.5 1 53.19 106 GLY A CA 1
ATOM 810 C C . GLY A 1 106 ? 11.797 18.969 13.844 1 53.19 106 GLY A C 1
ATOM 811 O O . GLY A 1 106 ? 11.492 19.25 12.688 1 53.19 106 GLY A O 1
ATOM 812 N N . GLY A 1 107 ? 11.953 20.172 14.516 1 45.19 107 GLY A N 1
ATOM 813 C CA . GLY A 1 107 ? 12.672 21.375 14.117 1 45.19 107 GLY A CA 1
ATOM 814 C C . GLY A 1 107 ? 13.781 21.109 13.125 1 45.19 107 GLY A C 1
ATOM 815 O O . GLY A 1 107 ? 14.789 20.469 13.461 1 45.19 107 GLY A O 1
ATOM 816 N N . CYS A 1 108 ? 13.602 20.578 12.047 1 43.38 108 CYS A N 1
ATOM 817 C CA . CYS A 1 108 ? 14.719 20.594 11.109 1 43.38 108 CYS A CA 1
ATOM 818 C C . CYS A 1 108 ? 15.453 21.938 11.164 1 43.38 108 CYS A C 1
ATOM 820 O O . CYS A 1 108 ? 14.867 22.984 10.891 1 43.38 108 CYS A O 1
ATOM 822 N N . GLU A 1 109 ? 16.375 22.109 12.055 1 36.56 109 GLU A N 1
ATOM 823 C CA . GLU A 1 109 ? 17.422 23.094 11.758 1 36.56 109 GLU A CA 1
ATOM 824 C C . GLU A 1 109 ? 17.969 22.906 10.344 1 36.56 109 GLU A C 1
ATOM 826 O O . GLU A 1 109 ? 18.609 21.891 10.047 1 36.56 109 GLU A O 1
ATOM 831 N N . TYR A 1 110 ? 17.281 22.922 9.148 1 37.03 110 TYR A N 1
ATOM 832 C CA . TYR A 1 110 ? 18.094 23.422 8.055 1 37.03 110 TYR A CA 1
ATOM 833 C C . TYR A 1 110 ? 19.156 24.391 8.562 1 37.03 110 TYR A C 1
ATOM 835 O O . TYR A 1 110 ? 18.859 25.531 8.922 1 37.03 110 TYR A O 1
ATOM 843 N N . GLY A 1 111 ? 20.047 24.094 9.398 1 29.34 111 GLY A N 1
ATOM 844 C CA . GLY A 1 111 ? 21.25 24.906 9.578 1 29.34 111 GLY A CA 1
ATOM 845 C C . GLY A 1 111 ? 21.672 25.625 8.312 1 29.34 111 GLY A C 1
ATOM 846 O O . GLY A 1 111 ? 21.562 25.078 7.211 1 29.34 111 GLY A O 1
ATOM 847 N N . ALA A 1 112 ? 21.75 27.078 8.359 1 30.73 112 ALA A N 1
ATOM 848 C CA . ALA A 1 112 ? 22.578 28.094 7.719 1 30.73 112 ALA A CA 1
ATOM 849 C C . ALA A 1 112 ? 23.906 27.531 7.25 1 30.73 112 ALA A C 1
ATOM 851 O O . ALA A 1 112 ? 24.797 27.281 8.062 1 30.73 112 ALA A O 1
ATOM 852 N N . VAL A 1 113 ? 24.078 26.391 6.453 1 24.52 113 VAL A N 1
ATOM 853 C CA . VAL A 1 113 ? 25.328 26.656 5.73 1 24.52 113 VAL A CA 1
ATOM 854 C C . VAL A 1 113 ? 25.047 27.625 4.574 1 24.52 113 VAL A C 1
ATOM 856 O O . VAL A 1 113 ? 24 27.516 3.91 1 24.52 113 VAL A O 1
ATOM 859 N N . PRO B 1 1 ? 12.891 25.625 -3.158 1 47.22 1 PRO B N 1
ATOM 860 C CA . PRO B 1 1 ? 11.75 24.906 -3.725 1 47.22 1 PRO B CA 1
ATOM 861 C C . PRO B 1 1 ? 11.391 23.656 -2.928 1 47.22 1 PRO B C 1
ATOM 863 O O . PRO B 1 1 ? 12.266 22.875 -2.576 1 47.22 1 PRO B O 1
ATOM 866 N N . HIS B 1 2 ? 10.367 23.672 -2.146 1 64.5 2 HIS B N 1
ATOM 867 C CA . HIS B 1 2 ? 10.102 22.609 -1.176 1 64.5 2 HIS B CA 1
ATOM 868 C C . HIS B 1 2 ? 9.875 21.266 -1.868 1 64.5 2 HIS B C 1
ATOM 870 O O . HIS B 1 2 ? 9.156 21.188 -2.865 1 64.5 2 HIS B O 1
ATOM 876 N N . GLY B 1 3 ? 10.812 20.453 -1.964 1 73.25 3 GLY B N 1
ATOM 877 C CA . GLY B 1 3 ? 10.703 19.141 -2.578 1 73.25 3 GLY B CA 1
ATOM 878 C C . GLY B 1 3 ? 9.438 18.406 -2.182 1 73.25 3 GLY B C 1
ATOM 879 O O . GLY B 1 3 ? 8.719 18.828 -1.281 1 73.25 3 GLY B O 1
ATOM 880 N N . PRO B 1 4 ? 9.031 17.5 -2.932 1 78.81 4 PRO B N 1
ATOM 881 C CA . PRO B 1 4 ? 7.801 16.75 -2.699 1 78.81 4 PRO B CA 1
ATOM 882 C C . PRO B 1 4 ? 7.668 16.266 -1.256 1 78.81 4 PRO B C 1
ATOM 884 O O . PRO B 1 4 ? 6.57 16.312 -0.689 1 78.81 4 PRO B O 1
ATOM 887 N N . ARG B 1 5 ? 8.742 15.945 -0.655 1 80.94 5 ARG B N 1
ATOM 888 C CA . ARG B 1 5 ? 8.719 15.453 0.72 1 80.94 5 ARG B CA 1
ATOM 889 C C . ARG B 1 5 ? 8.414 16.594 1.697 1 80.94 5 ARG B C 1
ATOM 891 O O . ARG B 1 5 ? 7.723 16.391 2.695 1 80.94 5 ARG B O 1
ATOM 898 N N . ALA B 1 6 ? 8.891 17.734 1.387 1 77.94 6 ALA B N 1
ATOM 899 C CA . ALA B 1 6 ? 8.617 18.891 2.242 1 77.94 6 ALA B CA 1
ATOM 900 C C . ALA B 1 6 ? 7.137 19.25 2.227 1 77.94 6 ALA B C 1
ATOM 902 O O . ALA B 1 6 ? 6.574 19.641 3.252 1 77.94 6 ALA B O 1
ATOM 903 N N . VAL B 1 7 ? 6.535 19.078 1.06 1 79.94 7 VAL B N 1
ATOM 904 C CA . VAL B 1 7 ? 5.113 19.375 0.922 1 79.94 7 VAL B CA 1
ATOM 905 C C . VAL B 1 7 ? 4.297 18.391 1.765 1 79.94 7 VAL B C 1
ATOM 907 O O . VAL B 1 7 ? 3.379 18.797 2.484 1 79.94 7 VAL B O 1
ATOM 910 N N . LEU B 1 8 ? 4.648 17.125 1.69 1 83.12 8 LEU B N 1
ATOM 911 C CA . LEU B 1 8 ? 3.977 16.125 2.506 1 83.12 8 LEU B CA 1
ATOM 912 C C . LEU B 1 8 ? 4.145 16.422 3.992 1 83.12 8 LEU B C 1
ATOM 914 O O . LEU B 1 8 ? 3.191 16.297 4.766 1 83.12 8 LEU B O 1
ATOM 918 N N . GLY B 1 9 ? 5.316 16.797 4.32 1 80.75 9 GLY B N 1
ATOM 919 C CA . GLY B 1 9 ? 5.562 17.203 5.699 1 80.75 9 GLY B CA 1
ATOM 920 C C . GLY B 1 9 ? 4.645 18.312 6.176 1 80.75 9 GLY B C 1
ATOM 921 O O . GLY B 1 9 ? 4.102 18.234 7.281 1 80.75 9 GLY B O 1
ATOM 922 N N . ALA B 1 10 ? 4.477 19.266 5.34 1 76.69 10 ALA B N 1
ATOM 923 C CA . ALA B 1 10 ? 3.604 20.375 5.688 1 76.69 10 ALA B CA 1
ATOM 924 C C . ALA B 1 10 ? 2.164 19.906 5.879 1 76.69 10 ALA B C 1
ATOM 926 O O . ALA B 1 10 ? 1.479 20.359 6.805 1 76.69 10 ALA B O 1
ATOM 927 N N . VAL B 1 11 ? 1.726 19.031 5.098 1 78.62 11 VAL B N 1
ATOM 928 C CA . VAL B 1 11 ? 0.37 18.5 5.172 1 78.62 11 VAL B CA 1
ATOM 929 C C . VAL B 1 11 ? 0.194 17.719 6.473 1 78.62 11 VAL B C 1
ATOM 931 O O . VAL B 1 11 ? -0.83 17.844 7.148 1 78.62 11 VAL B O 1
ATOM 934 N N . LEU B 1 12 ? 1.21 16.969 6.836 1 81.38 12 LEU B N 1
ATOM 935 C CA . LEU B 1 12 ? 1.155 16.156 8.039 1 81.38 12 LEU B CA 1
ATOM 936 C C . LEU B 1 12 ? 1.143 17.016 9.297 1 81.38 12 LEU B C 1
ATOM 938 O O . LEU B 1 12 ? 0.516 16.672 10.297 1 81.38 12 LEU B O 1
ATOM 942 N N . GLN B 1 13 ? 1.763 18.078 9.195 1 76.31 13 GLN B N 1
ATOM 943 C CA . GLN B 1 13 ? 1.712 19.031 10.305 1 76.31 13 GLN B CA 1
ATOM 944 C C . GLN B 1 13 ? 0.306 19.594 10.484 1 76.31 13 GLN B C 1
ATOM 946 O O . GLN B 1 13 ? -0.121 19.875 11.602 1 76.31 13 GLN B O 1
ATOM 951 N N . GLY B 1 14 ? -0.276 19.688 9.391 1 73.06 14 GLY B N 1
ATOM 952 C CA . GLY B 1 14 ? -1.63 20.219 9.438 1 73.06 14 GLY B CA 1
ATOM 953 C C . GLY B 1 14 ? -2.609 19.297 10.141 1 73.06 14 GLY B C 1
ATOM 954 O O . GLY B 1 14 ? -3.617 19.75 10.688 1 73.06 14 GLY B O 1
ATOM 955 N N . VAL B 1 15 ? -2.213 18.094 10.195 1 72.88 15 VAL B N 1
ATOM 956 C CA . VAL B 1 15 ? -3.121 17.172 10.859 1 72.88 15 VAL B CA 1
ATOM 957 C C . VAL B 1 15 ? -2.727 17.031 12.328 1 72.88 15 VAL B C 1
ATOM 959 O O . VAL B 1 15 ? -3.381 16.312 13.086 1 72.88 15 VAL B O 1
ATOM 962 N N . GLY B 1 16 ? -1.668 17.656 12.688 1 72.62 16 GLY B N 1
ATOM 963 C CA . GLY B 1 16 ? -1.332 17.734 14.094 1 72.62 16 GLY B CA 1
ATOM 964 C C . GLY B 1 16 ? -0.253 16.75 14.508 1 72.62 16 GLY B C 1
ATOM 965 O O . GLY B 1 16 ? -0.083 16.469 15.703 1 72.62 16 GLY B O 1
ATOM 966 N N . TRP B 1 17 ? 0.241 16.016 13.727 1 72.69 17 TRP B N 1
ATOM 967 C CA . TRP B 1 17 ? 1.271 15.047 14.094 1 72.69 17 TRP B CA 1
ATOM 968 C C . TRP B 1 17 ? 2.492 15.75 14.672 1 72.69 17 TRP B C 1
ATOM 970 O O . TRP B 1 17 ? 3.236 15.156 15.469 1 72.69 17 TRP B O 1
ATOM 980 N N . GLY B 1 18 ? 2.631 16.938 14.633 1 61.03 18 GLY B N 1
ATOM 981 C CA . GLY B 1 18 ? 3.746 17.688 15.195 1 61.03 18 GLY B CA 1
ATOM 982 C C . GLY B 1 18 ? 3.383 18.422 16.469 1 61.03 18 GLY B C 1
ATOM 983 O O . GLY B 1 18 ? 4.258 18.953 17.156 1 61.03 18 GLY B O 1
ATOM 984 N N . ALA B 1 19 ? 2.219 18.562 16.75 1 60.91 19 ALA B N 1
ATOM 985 C CA . ALA B 1 19 ? 1.818 19.359 17.906 1 60.91 19 ALA B CA 1
ATOM 986 C C . ALA B 1 19 ? 1.558 18.469 19.109 1 60.91 19 ALA B C 1
ATOM 988 O O . ALA B 1 19 ? 1.088 17.344 18.969 1 60.91 19 ALA B O 1
ATOM 989 N N . PRO B 1 20 ? 2.15 18.922 20.25 1 58.47 20 PRO B N 1
ATOM 990 C CA . PRO B 1 20 ? 1.881 18.203 21.5 1 58.47 20 PRO B CA 1
ATOM 991 C C . PRO B 1 20 ? 0.388 18.062 21.797 1 58.47 20 PRO B C 1
ATOM 993 O O . PRO B 1 20 ? -0.367 19.031 21.641 1 58.47 20 PRO B O 1
ATOM 996 N N . GLY B 1 21 ? -0.122 16.844 22.109 1 59.75 21 GLY B N 1
ATOM 997 C CA . GLY B 1 21 ? -1.472 16.547 22.578 1 59.75 21 GLY B CA 1
ATOM 998 C C . GLY B 1 21 ? -2.301 15.797 21.547 1 59.75 21 GLY B C 1
ATOM 999 O O . GLY B 1 21 ? -1.77 14.992 20.781 1 59.75 21 GLY B O 1
ATOM 1000 N N . ALA B 1 22 ? -3.184 16.656 20.719 1 57.16 22 ALA B N 1
ATOM 1001 C CA . ALA B 1 22 ? -4.234 16 19.938 1 57.16 22 ALA B CA 1
ATOM 1002 C C . ALA B 1 22 ? -3.686 15.461 18.625 1 57.16 22 ALA B C 1
ATOM 1004 O O . ALA B 1 22 ? -2.953 16.156 17.922 1 57.16 22 ALA B O 1
ATOM 1005 N N . SER B 1 23 ? -3.281 14.18 18.438 1 68.62 23 SER B N 1
ATOM 1006 C CA . SER B 1 23 ? -2.9 13.664 17.125 1 68.62 23 SER B CA 1
ATOM 1007 C C . SER B 1 23 ? -4.035 12.867 16.5 1 68.62 23 SER B C 1
ATOM 1009 O O . SER B 1 23 ? -4.746 12.133 17.188 1 68.62 23 SER B O 1
ATOM 1011 N N . VAL B 1 24 ? -4.582 13.367 15.438 1 79.44 24 VAL B N 1
ATOM 1012 C CA . VAL B 1 24 ? -5.633 12.641 14.727 1 79.44 24 VAL B CA 1
ATOM 1013 C C . VAL B 1 24 ? -5.035 11.414 14.047 1 79.44 24 VAL B C 1
ATOM 1015 O O . VAL B 1 24 ? -3.871 11.422 13.641 1 79.44 24 VAL B O 1
ATOM 1018 N N . THR B 1 25 ? -5.824 10.445 14.141 1 89 25 THR B N 1
ATOM 1019 C CA . THR B 1 25 ? -5.414 9.203 13.5 1 89 25 THR B CA 1
ATOM 1020 C C . THR B 1 25 ? -5.637 9.273 11.992 1 89 25 THR B C 1
ATOM 1022 O O . THR B 1 25 ? -6.699 9.703 11.531 1 89 25 THR B O 1
ATOM 1025 N N . LEU B 1 26 ? -4.648 9.016 11.273 1 91.19 26 LEU B N 1
ATOM 1026 C CA . LEU B 1 26 ? -4.766 8.898 9.828 1 91.19 26 LEU B CA 1
ATOM 1027 C C . LEU B 1 26 ? -4.863 7.434 9.406 1 91.19 26 LEU B C 1
ATOM 1029 O O . LEU B 1 26 ? -4.023 6.617 9.781 1 91.19 26 LEU B O 1
ATOM 1033 N N . ARG B 1 27 ? -5.996 7.129 8.75 1 93.56 27 ARG B N 1
ATOM 1034 C CA . ARG B 1 27 ? -6.164 5.781 8.211 1 93.56 27 ARG B CA 1
ATOM 1035 C C . ARG B 1 27 ? -6.125 5.785 6.688 1 93.56 27 ARG B C 1
ATOM 1037 O O . ARG B 1 27 ? -6.773 6.617 6.051 1 93.56 27 ARG B O 1
ATOM 1044 N N . VAL B 1 28 ? -5.32 4.934 6.117 1 94 28 VAL B N 1
ATOM 1045 C CA . VAL B 1 28 ? -5.227 4.805 4.668 1 94 28 VAL B CA 1
ATOM 1046 C C . VAL B 1 28 ? -5.605 3.383 4.25 1 94 28 VAL B C 1
ATOM 1048 O O . VAL B 1 28 ? -5.008 2.412 4.719 1 94 28 VAL B O 1
ATOM 1051 N N . LEU B 1 29 ? -6.625 3.316 3.436 1 94.94 29 LEU B N 1
ATOM 1052 C CA . LEU B 1 29 ? -7.074 2.041 2.885 1 94.94 29 LEU B CA 1
ATOM 1053 C C . LEU B 1 29 ? -6.715 1.933 1.406 1 94.94 29 LEU B C 1
ATOM 1055 O O . LEU B 1 29 ? -6.953 2.865 0.635 1 94.94 29 LEU B O 1
ATOM 1059 N N . HIS B 1 30 ? -6.172 0.909 0.979 1 91.12 30 HIS B N 1
ATOM 1060 C CA . HIS B 1 30 ? -5.875 0.746 -0.44 1 91.12 30 HIS B CA 1
ATOM 1061 C C . HIS B 1 30 ? -6.043 -0.707 -0.875 1 91.12 30 HIS B C 1
ATOM 1063 O O . HIS B 1 30 ? -5.684 -1.626 -0.135 1 91.12 30 HIS B O 1
ATOM 1069 N N . ILE B 1 31 ? -6.59 -0.934 -2.031 1 93.5 31 ILE B N 1
ATOM 1070 C CA . ILE B 1 31 ? -6.867 -2.23 -2.641 1 93.5 31 ILE B CA 1
ATOM 1071 C C . ILE B 1 31 ? -6.191 -2.314 -4.008 1 93.5 31 ILE B C 1
A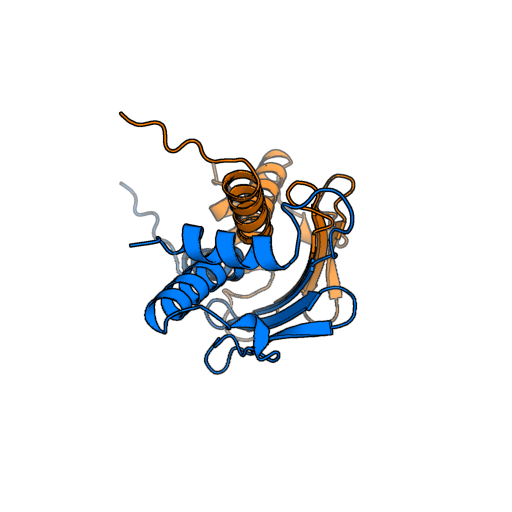TOM 1073 O O . ILE B 1 31 ? -6.391 -1.443 -4.859 1 93.5 31 ILE B O 1
ATOM 1077 N N . ASP B 1 32 ? -5.387 -3.266 -4.172 1 92.25 32 ASP B N 1
ATOM 1078 C CA . ASP B 1 32 ? -4.824 -3.578 -5.484 1 92.25 32 ASP B CA 1
ATOM 1079 C C . ASP B 1 32 ? -5.5 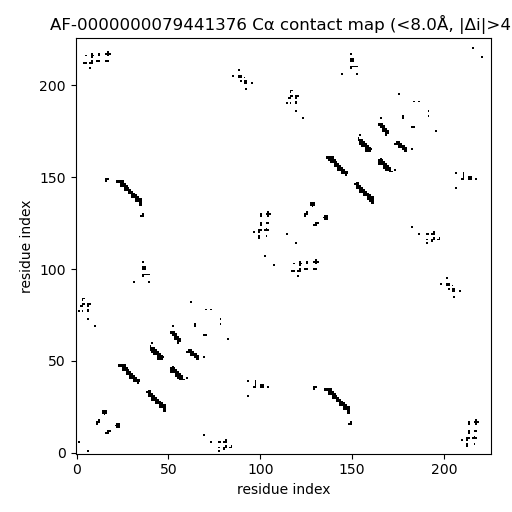-4.801 -6.094 1 92.25 32 ASP B C 1
ATOM 1081 O O . ASP B 1 32 ? -5.609 -5.848 -5.449 1 92.25 32 ASP B O 1
ATOM 1085 N N . VAL B 1 33 ? -5.945 -4.66 -7.293 1 91.56 33 VAL B N 1
ATOM 1086 C CA . VAL B 1 33 ? -6.551 -5.77 -8.016 1 91.56 33 VAL B CA 1
ATOM 1087 C C . VAL B 1 33 ? -5.711 -6.102 -9.25 1 91.56 33 VAL B C 1
ATOM 1089 O O . VAL B 1 33 ? -5.664 -5.324 -10.203 1 91.56 33 VAL B O 1
ATOM 1092 N N . PHE B 1 34 ? -5.16 -7.227 -9.156 1 90.31 34 PHE B N 1
ATOM 1093 C CA . PHE B 1 34 ? -4.367 -7.711 -10.281 1 90.31 34 PHE B CA 1
ATOM 1094 C C . PHE B 1 34 ? -5.18 -8.664 -11.148 1 90.31 34 PHE B C 1
ATOM 1096 O O . PHE B 1 34 ? -5.5 -9.773 -10.727 1 90.31 34 PHE B O 1
ATOM 1103 N N . HIS B 1 35 ? -5.492 -8.211 -12.305 1 88.5 35 HIS B N 1
ATOM 1104 C CA . HIS B 1 35 ? -6.277 -9.039 -13.219 1 88.5 35 HIS B CA 1
ATOM 1105 C C . HIS B 1 35 ? -5.395 -10.055 -13.938 1 88.5 35 HIS B C 1
ATOM 1107 O O . HIS B 1 35 ? -5.855 -11.148 -14.281 1 88.5 35 HIS B O 1
ATOM 1113 N N . ASN B 1 36 ? -4.215 -9.609 -14.148 1 84.06 36 ASN B N 1
ATOM 1114 C CA . ASN B 1 36 ? -3.18 -10.43 -14.766 1 84.06 36 ASN B CA 1
ATOM 1115 C C . ASN B 1 36 ? -1.785 -9.867 -14.508 1 84.06 36 ASN B C 1
ATOM 1117 O O . ASN B 1 36 ? -1.598 -9.055 -13.609 1 84.06 36 ASN B O 1
ATOM 1121 N N . ALA B 1 37 ? -0.851 -10.289 -15.234 1 80.88 37 ALA B N 1
ATOM 1122 C CA . ALA B 1 37 ? 0.539 -9.922 -14.977 1 80.88 37 ALA B CA 1
ATOM 1123 C C . ALA B 1 37 ? 0.795 -8.461 -15.336 1 80.88 37 ALA B C 1
ATOM 1125 O O . ALA B 1 37 ? 1.79 -7.871 -14.906 1 80.88 37 ALA B O 1
ATOM 1126 N N . SER B 1 38 ? -0.113 -7.812 -16.094 1 81.69 38 SER B N 1
ATOM 1127 C CA . SER B 1 38 ? 0.219 -6.488 -16.609 1 81.69 38 SER B CA 1
ATOM 1128 C C . SER B 1 38 ? -0.901 -5.492 -16.328 1 81.69 38 SER B C 1
ATOM 1130 O O . SER B 1 38 ? -0.792 -4.316 -16.688 1 81.69 38 SER B O 1
ATOM 1132 N N . SER B 1 39 ? -1.939 -6 -15.867 1 87.38 39 SER B N 1
ATOM 1133 C CA . SER B 1 39 ? -3.102 -5.152 -15.633 1 87.38 39 SER B CA 1
ATOM 1134 C C . SER B 1 39 ? -3.465 -5.117 -14.148 1 87.38 39 SER B C 1
ATOM 1136 O O . SER B 1 39 ? -3.809 -6.145 -13.562 1 87.38 39 SER B O 1
ATOM 1138 N N . THR B 1 40 ? -3.393 -3.967 -13.57 1 88.12 40 THR B N 1
ATOM 1139 C CA . THR B 1 40 ? -3.684 -3.793 -12.156 1 88.12 40 THR B CA 1
ATOM 1140 C C . THR B 1 40 ? -4.508 -2.529 -11.922 1 88.12 40 THR B C 1
ATOM 1142 O O . THR B 1 40 ? -4.266 -1.5 -12.562 1 88.12 40 THR B O 1
ATOM 1145 N N . ASP B 1 41 ? -5.562 -2.664 -11.133 1 89 41 ASP B N 1
ATOM 1146 C CA . ASP B 1 41 ? -6.34 -1.516 -10.672 1 89 41 ASP B CA 1
ATOM 1147 C C . ASP B 1 41 ? -6.082 -1.234 -9.195 1 89 41 ASP B C 1
ATOM 1149 O O . ASP B 1 41 ? -5.934 -2.164 -8.398 1 89 41 ASP B O 1
ATOM 1153 N N . M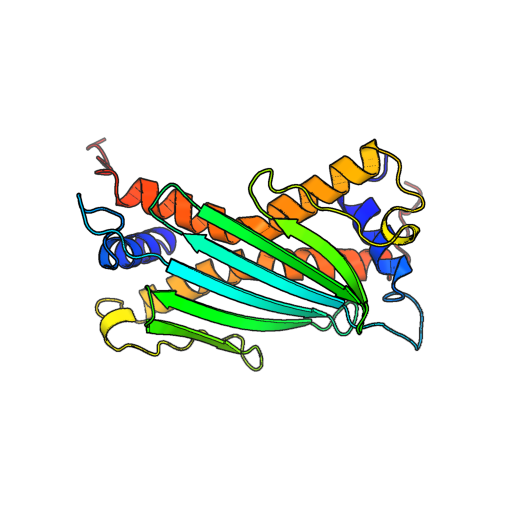ET B 1 42 ? -6.078 0.011 -8.82 1 89 42 MET B N 1
ATOM 1154 C CA . MET B 1 42 ? -5.887 0.39 -7.426 1 89 42 MET B CA 1
ATOM 1155 C C . MET B 1 42 ? -7.004 1.313 -6.953 1 89 42 MET B C 1
ATOM 1157 O O . MET B 1 42 ? -7.438 2.199 -7.691 1 89 42 MET B O 1
ATOM 1161 N N . GLN B 1 43 ? -7.52 1.049 -5.895 1 91.31 43 GLN B N 1
ATOM 1162 C CA . GLN B 1 43 ? -8.445 1.92 -5.172 1 91.31 43 GLN B CA 1
ATOM 1163 C C . GLN B 1 43 ? -7.867 2.322 -3.818 1 91.31 43 GLN B C 1
ATOM 1165 O O . GLN B 1 43 ? -7.191 1.528 -3.164 1 91.31 43 GLN B O 1
ATOM 1170 N N . GLY B 1 44 ? -8.18 3.533 -3.432 1 91.94 44 GLY B N 1
ATOM 1171 C CA . GLY B 1 44 ? -7.66 3.992 -2.152 1 91.94 44 GLY B CA 1
ATOM 1172 C C . GLY B 1 44 ? -8.469 5.129 -1.555 1 91.94 44 GLY B C 1
ATOM 1173 O O . GLY B 1 44 ? -9.227 5.797 -2.262 1 91.94 44 GLY B O 1
ATOM 1174 N N . MET B 1 45 ? -8.344 5.234 -0.311 1 93.69 45 MET B N 1
ATOM 1175 C CA . MET B 1 45 ? -8.922 6.363 0.413 1 93.69 45 MET B CA 1
ATOM 1176 C C . MET B 1 45 ? -8.133 6.648 1.688 1 93.69 45 MET B C 1
ATOM 1178 O O . MET B 1 45 ? -7.422 5.777 2.195 1 93.69 45 MET B O 1
ATOM 1182 N N . ALA B 1 46 ? -8.227 7.859 2.164 1 92.31 46 ALA B N 1
ATOM 1183 C CA . ALA B 1 46 ? -7.605 8.281 3.418 1 92.31 46 ALA B CA 1
ATOM 1184 C C . ALA B 1 46 ? -8.617 8.977 4.324 1 92.31 46 ALA B C 1
ATOM 1186 O O . ALA B 1 46 ? -9.445 9.766 3.854 1 92.31 46 ALA B O 1
ATOM 1187 N N . LEU B 1 47 ? -8.547 8.594 5.609 1 93.12 47 LEU B N 1
ATOM 1188 C CA . LEU B 1 47 ? -9.453 9.164 6.602 1 93.12 47 LEU B CA 1
ATOM 1189 C C . LEU B 1 47 ? -8.672 9.781 7.758 1 93.12 47 LEU B C 1
ATOM 1191 O O . LEU B 1 47 ? -7.703 9.195 8.242 1 93.12 47 LEU B O 1
ATOM 1195 N N . LEU B 1 48 ? -9.039 10.922 8.125 1 88.94 48 LEU B N 1
ATOM 1196 C CA . LEU B 1 48 ? -8.633 11.508 9.398 1 88.94 48 LEU B CA 1
ATOM 1197 C C . LEU B 1 48 ? -9.734 11.352 10.445 1 88.94 48 LEU B C 1
ATOM 1199 O O . LEU B 1 48 ? -10.75 12.039 10.3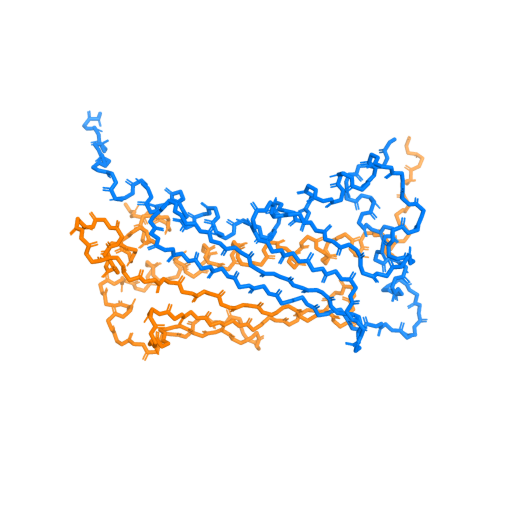91 1 88.94 48 LEU B O 1
ATOM 1203 N N . GLY B 1 49 ? -9.508 10.461 11.414 1 87.12 49 GLY B N 1
ATOM 1204 C CA . GLY B 1 49 ? -10.633 10.07 12.242 1 87.12 49 GLY B CA 1
ATOM 1205 C C . GLY B 1 49 ? -11.797 9.508 11.438 1 87.12 49 GLY B C 1
ATOM 1206 O O . GLY B 1 49 ? -11.641 8.516 10.727 1 87.12 49 GLY B O 1
ATOM 1207 N N . ASP B 1 50 ? -12.844 10.172 11.453 1 87.69 50 ASP B N 1
ATOM 1208 C CA . ASP B 1 50 ? -14.023 9.695 10.734 1 87.69 50 ASP B CA 1
ATOM 1209 C C . ASP B 1 50 ? -14.242 10.492 9.445 1 87.69 50 ASP B C 1
ATOM 1211 O O . ASP B 1 50 ? -15.195 10.242 8.711 1 87.69 50 ASP B O 1
ATOM 1215 N N . LEU B 1 51 ? -13.359 11.305 9.102 1 89.25 51 LEU B N 1
ATOM 1216 C CA . LEU B 1 51 ? -13.508 12.195 7.953 1 89.25 51 LEU B CA 1
ATOM 1217 C C . LEU B 1 51 ? -12.664 11.719 6.777 1 89.25 51 LEU B C 1
ATOM 1219 O O . LEU B 1 51 ? -11.43 11.711 6.855 1 89.25 51 LEU B O 1
ATOM 1223 N N . GLU B 1 52 ? -13.352 11.391 5.73 1 92.5 52 GLU B N 1
ATOM 1224 C CA . GLU B 1 52 ? -12.609 11.062 4.512 1 92.5 52 GLU B CA 1
ATOM 1225 C C . GLU B 1 52 ? -12.008 12.312 3.883 1 92.5 52 GLU B C 1
ATOM 1227 O O . GLU B 1 52 ? -12.703 13.305 3.666 1 92.5 52 GLU B O 1
ATOM 1232 N N . THR B 1 53 ? -10.773 12.281 3.602 1 88.88 53 THR B N 1
ATOM 1233 C CA . THR B 1 53 ? -10.078 13.453 3.1 1 88.88 53 THR B CA 1
ATOM 1234 C C . THR B 1 53 ? -9.633 13.25 1.653 1 88.88 53 THR B C 1
ATOM 1236 O O . THR B 1 53 ? -9.562 14.203 0.876 1 88.88 53 THR B O 1
ATOM 1239 N N . HIS B 1 54 ? -9.234 12.055 1.296 1 89.75 54 HIS B N 1
ATOM 1240 C CA . HIS B 1 54 ? -8.758 11.766 -0.051 1 89.75 54 HIS B CA 1
ATOM 1241 C C . HIS B 1 54 ? -9.32 10.453 -0.568 1 89.75 54 HIS B C 1
ATOM 1243 O O . HIS B 1 54 ? -9.648 9.555 0.219 1 89.75 54 HIS B O 1
ATOM 1249 N N . SER B 1 55 ? -9.445 10.406 -1.878 1 91.5 55 SER B N 1
ATOM 1250 C CA . SER B 1 55 ? -9.812 9.164 -2.543 1 91.5 55 SER B CA 1
ATOM 1251 C C . SER B 1 55 ? -9.062 9 -3.861 1 91.5 55 SER B C 1
ATOM 1253 O O . SER B 1 55 ? -8.57 9.977 -4.426 1 91.5 55 SER B O 1
ATOM 1255 N N . MET B 1 56 ? -8.836 7.805 -4.176 1 89.19 56 MET B N 1
ATOM 1256 C CA . MET B 1 56 ? -8.164 7.477 -5.43 1 89.19 56 MET B CA 1
ATOM 1257 C C . MET B 1 56 ? -8.836 6.289 -6.109 1 89.19 56 MET B C 1
ATOM 1259 O O . MET B 1 56 ? -9.219 5.324 -5.449 1 89.19 56 MET B O 1
ATOM 1263 N N . ASP B 1 57 ? -9.156 6.438 -7.363 1 82.12 57 ASP B N 1
ATOM 1264 C CA . ASP B 1 57 ? -9.68 5.309 -8.133 1 82.12 57 ASP B CA 1
ATOM 1265 C C . ASP B 1 57 ? -9.016 5.227 -9.508 1 82.12 57 ASP B C 1
ATOM 1267 O O . ASP B 1 57 ? -8.844 6.246 -10.18 1 82.12 57 ASP B O 1
ATOM 1271 N N . CYS B 1 58 ? -8.328 4.242 -9.844 1 71.31 58 CYS B N 1
ATOM 1272 C CA . CYS B 1 58 ? -7.383 4.074 -10.945 1 71.31 58 CYS B CA 1
ATOM 1273 C C . CYS B 1 58 ? -8.078 4.215 -12.289 1 71.31 58 CYS B C 1
ATOM 1275 O O . CYS B 1 58 ? -7.461 4.016 -13.336 1 71.31 58 CYS B O 1
ATOM 1277 N N . SER B 1 59 ? -9.133 4.715 -12.633 1 59.5 59 SER B N 1
ATOM 1278 C CA . SER B 1 59 ? -9.172 5.012 -14.062 1 59.5 59 SER B CA 1
ATOM 1279 C C . SER B 1 59 ? -8.047 5.957 -14.461 1 59.5 59 SER B C 1
ATOM 1281 O O . SER B 1 59 ? -7.352 5.715 -15.453 1 59.5 59 SER B O 1
ATOM 1283 N N . THR B 1 60 ? -7.711 6.926 -13.695 1 61.94 60 THR B N 1
ATOM 1284 C CA . THR B 1 60 ? -6.629 7.883 -13.906 1 61.94 60 THR B CA 1
ATOM 1285 C C . THR B 1 60 ? -5.66 7.875 -12.727 1 61.94 60 THR B C 1
ATOM 1287 O O . THR B 1 60 ? -4.594 8.484 -12.781 1 61.94 60 THR B O 1
ATOM 1290 N N . CYS B 1 61 ? -5.859 7.141 -11.773 1 74.75 61 CYS B N 1
ATOM 1291 C CA . CYS B 1 61 ? -5.129 7.027 -10.516 1 74.75 61 CYS B CA 1
ATOM 1292 C C . CYS B 1 61 ? -4.898 8.398 -9.891 1 74.75 61 CYS B C 1
ATOM 1294 O O . CYS B 1 61 ? -3.869 8.625 -9.25 1 74.75 61 CYS B O 1
ATOM 1296 N N . GLU B 1 62 ? -5.828 9.281 -10.242 1 82.38 62 GLU B N 1
ATOM 1297 C CA . GLU B 1 62 ? -5.734 10.617 -9.664 1 82.38 62 GLU B CA 1
ATOM 1298 C C . GLU B 1 62 ? -6.191 10.617 -8.203 1 82.38 62 GLU B C 1
ATOM 1300 O O . GLU B 1 62 ? -7.188 9.977 -7.859 1 82.38 62 GLU B O 1
ATOM 1305 N N . ILE B 1 63 ? -5.535 11.383 -7.375 1 87.06 63 ILE B N 1
ATOM 1306 C CA . ILE B 1 63 ? -5.93 11.57 -5.984 1 87.06 63 ILE B CA 1
ATOM 1307 C C . ILE B 1 63 ? -6.898 12.75 -5.875 1 87.06 63 ILE B C 1
ATOM 1309 O O . ILE B 1 63 ? -6.555 13.875 -6.242 1 87.06 63 ILE B O 1
ATOM 1313 N N . ARG B 1 64 ? -8.109 12.539 -5.484 1 87.75 64 ARG B N 1
ATOM 1314 C CA . ARG B 1 64 ? -9.117 13.578 -5.309 1 87.75 64 ARG B CA 1
ATOM 1315 C C . ARG B 1 64 ? -9.117 14.102 -3.875 1 87.75 64 ARG B C 1
ATOM 1317 O O . ARG B 1 64 ? -9.195 13.32 -2.926 1 87.75 64 ARG B O 1
ATOM 1324 N N . PHE B 1 65 ? -9.031 15.344 -3.705 1 84.25 65 PHE B N 1
ATOM 1325 C CA . PHE B 1 65 ? -9.172 15.969 -2.395 1 84.25 65 PHE B CA 1
ATOM 1326 C C . PHE B 1 65 ? -10.641 16.25 -2.088 1 84.25 65 PHE B C 1
ATOM 1328 O O . PHE B 1 65 ? -11.312 16.969 -2.832 1 84.25 65 PHE B O 1
ATOM 1335 N N . LEU B 1 66 ? -11.094 15.711 -1.011 1 87.12 66 LEU B N 1
ATOM 1336 C CA . LEU B 1 66 ? -12.523 15.781 -0.719 1 87.12 66 LEU B CA 1
ATOM 1337 C C . LEU B 1 66 ? -12.812 16.891 0.293 1 87.12 66 LEU B C 1
ATOM 1339 O O . LEU B 1 66 ? -13.977 17.219 0.55 1 87.12 66 LEU B O 1
ATOM 1343 N N . GLN B 1 67 ? -11.703 17.406 0.912 1 83.5 67 GLN B N 1
ATOM 1344 C CA . GLN B 1 67 ? -11.828 18.516 1.851 1 83.5 67 GLN B CA 1
ATOM 1345 C C . GLN B 1 67 ? -11.055 19.734 1.365 1 83.5 67 GLN B C 1
ATOM 1347 O O . GLN B 1 67 ? -9.891 19.625 0.976 1 83.5 67 GLN B O 1
ATOM 1352 N N . PRO B 1 68 ? -11.68 20.906 1.391 1 76.69 68 PRO B N 1
ATOM 1353 C CA . PRO B 1 68 ? -11.031 22.125 0.878 1 76.69 68 PRO B CA 1
ATOM 1354 C C . PRO B 1 68 ? -9.719 22.438 1.593 1 76.69 68 PRO B C 1
ATOM 1356 O O . PRO B 1 68 ? -8.773 22.922 0.971 1 76.69 68 PRO B O 1
ATOM 1359 N N . TRP B 1 69 ? -9.672 22.047 2.938 1 77.06 69 TRP B N 1
ATOM 1360 C CA . TRP B 1 69 ? -8.477 22.391 3.703 1 77.06 69 TRP B CA 1
ATOM 1361 C C . TRP B 1 69 ? -7.324 21.453 3.373 1 77.06 69 TRP B C 1
ATOM 1363 O O . TRP B 1 69 ? -6.168 21.75 3.678 1 77.06 69 TRP B O 1
ATOM 1373 N N . ALA B 1 70 ? -7.719 20.328 2.795 1 72 70 ALA B N 1
ATOM 1374 C CA . ALA B 1 70 ? -6.676 19.344 2.529 1 72 70 ALA B CA 1
ATOM 1375 C C . ALA B 1 70 ? -5.715 19.844 1.452 1 72 70 ALA B C 1
ATOM 1377 O O . ALA B 1 70 ? -4.574 19.375 1.367 1 72 70 ALA B O 1
ATOM 1378 N N . GLN B 1 71 ? -6.078 20.781 0.654 1 72.62 71 GLN B N 1
ATOM 1379 C CA . GLN B 1 71 ? -5.246 21.328 -0.415 1 72.62 71 GLN B CA 1
ATOM 1380 C C . GLN B 1 71 ? -4.84 22.766 -0.12 1 72.62 71 GLN B C 1
ATOM 1382 O O . GLN B 1 71 ? -4.105 23.375 -0.894 1 72.62 71 GLN B O 1
ATOM 1387 N N . GLN B 1 72 ? -5.336 23.156 0.96 1 72.38 72 GLN B N 1
ATOM 1388 C CA . GLN B 1 72 ? -5.109 24.578 1.252 1 72.38 72 GLN B CA 1
ATOM 1389 C C . GLN B 1 72 ? -3.629 24.859 1.474 1 72.38 72 GLN B C 1
ATOM 1391 O O . GLN B 1 72 ? -2.949 24.125 2.193 1 72.38 72 GLN B O 1
ATOM 1396 N N . GLY B 1 73 ? -3.119 25.797 0.713 1 74.56 73 GLY B N 1
ATOM 1397 C CA . GLY B 1 73 ? -1.751 26.266 0.873 1 74.56 73 GLY B CA 1
ATOM 1398 C C . GLY B 1 73 ? -0.777 25.594 -0.08 1 74.56 73 GLY B C 1
ATOM 1399 O O . GLY B 1 73 ? 0.414 25.922 -0.085 1 74.56 73 GLY B O 1
ATOM 1400 N N . LEU B 1 74 ? -1.271 24.719 -0.774 1 79.62 74 LEU B N 1
ATOM 1401 C CA . LEU B 1 74 ? -0.38 24.094 -1.746 1 79.62 74 LEU B CA 1
ATOM 1402 C C . LEU B 1 74 ? -0.554 24.719 -3.125 1 79.62 74 LEU B C 1
ATOM 1404 O O . LEU B 1 74 ? -1.681 24.938 -3.582 1 79.62 74 LEU B O 1
ATOM 1408 N N . THR B 1 75 ? 0.586 25.141 -3.697 1 83.5 75 THR B N 1
ATOM 1409 C CA . THR B 1 75 ? 0.551 25.531 -5.102 1 83.5 75 THR B CA 1
ATOM 1410 C C . THR B 1 75 ? 0.252 24.328 -5.992 1 83.5 75 THR B C 1
ATOM 1412 O O . THR B 1 75 ? 0.393 23.188 -5.562 1 83.5 75 THR B O 1
ATOM 1415 N N . PRO B 1 76 ? -0.198 24.594 -7.195 1 83.56 76 PRO B N 1
ATOM 1416 C CA . PRO B 1 76 ? -0.406 23.469 -8.117 1 83.56 76 PRO B CA 1
ATOM 1417 C C . PRO B 1 76 ? 0.83 22.594 -8.266 1 83.56 76 PRO B C 1
ATOM 1419 O O . PRO B 1 76 ? 0.711 21.359 -8.336 1 83.56 76 PRO B O 1
ATOM 1422 N N . LYS B 1 77 ? 1.961 23.234 -8.297 1 86.5 77 LYS B N 1
ATOM 1423 C CA . LYS B 1 77 ? 3.197 22.469 -8.414 1 86.5 77 LYS B CA 1
ATOM 1424 C C . LYS B 1 77 ? 3.436 21.625 -7.172 1 86.5 77 LYS B C 1
ATOM 1426 O O . LYS B 1 77 ? 3.826 20.453 -7.273 1 86.5 77 LYS B O 1
ATOM 1431 N N . GLN B 1 78 ? 3.209 22.188 -6.043 1 82.75 78 GLN B N 1
ATOM 1432 C CA . GLN B 1 78 ? 3.361 21.453 -4.797 1 82.75 78 GLN B CA 1
ATOM 1433 C C . GLN B 1 78 ? 2.42 20.25 -4.75 1 82.75 78 GLN B C 1
ATOM 1435 O O . GLN B 1 78 ? 2.791 19.188 -4.258 1 82.75 78 GLN B O 1
ATOM 1440 N N . TRP B 1 79 ? 1.264 20.422 -5.266 1 83.88 79 TRP B N 1
ATOM 1441 C CA . TRP B 1 79 ? 0.296 19.328 -5.316 1 83.88 79 TRP B CA 1
ATOM 1442 C C . TRP B 1 79 ? 0.775 18.219 -6.25 1 83.88 79 TRP B C 1
ATOM 1444 O O . TRP B 1 79 ? 0.7 17.031 -5.906 1 83.88 79 TRP B O 1
ATOM 1454 N N . GLN B 1 80 ? 1.178 18.656 -7.371 1 84.06 80 GLN B N 1
ATOM 1455 C CA . GLN B 1 80 ? 1.71 17.672 -8.305 1 84.06 80 GLN B CA 1
ATOM 1456 C C . GLN B 1 80 ? 2.848 16.875 -7.68 1 84.06 80 GLN B C 1
ATOM 1458 O O . GLN B 1 80 ? 2.92 15.648 -7.844 1 84.06 80 GLN B O 1
ATOM 1463 N N . ASP B 1 81 ? 3.699 17.547 -6.934 1 84.75 81 ASP B N 1
ATOM 1464 C CA . ASP B 1 81 ? 4.812 16.891 -6.25 1 84.75 81 ASP B CA 1
ATOM 1465 C C . ASP B 1 81 ? 4.309 15.914 -5.191 1 84.75 81 ASP B C 1
ATOM 1467 O O . ASP B 1 81 ? 4.812 14.797 -5.09 1 84.75 81 ASP B O 1
ATOM 1471 N N . LEU B 1 82 ? 3.363 16.328 -4.453 1 84.94 82 LEU B N 1
ATOM 1472 C CA . LEU B 1 82 ? 2.777 15.484 -3.42 1 84.94 82 LEU B CA 1
ATOM 1473 C C . LEU B 1 82 ? 2.129 14.242 -4.031 1 84.94 82 LEU B C 1
ATOM 1475 O O . LEU B 1 82 ? 2.342 13.125 -3.555 1 84.94 82 LEU B O 1
ATOM 1479 N N . GLU B 1 83 ? 1.418 14.477 -5.086 1 86.19 83 GLU B N 1
ATOM 1480 C CA . GLU B 1 83 ? 0.769 13.367 -5.781 1 86.19 83 GLU B CA 1
ATOM 1481 C C . GLU B 1 83 ? 1.792 12.336 -6.258 1 86.19 83 GLU B C 1
ATOM 1483 O O . GLU B 1 83 ? 1.562 11.133 -6.152 1 86.19 83 GLU B O 1
ATOM 1488 N N . LEU B 1 84 ? 2.871 12.844 -6.715 1 85.12 84 LEU B N 1
ATOM 1489 C CA . LEU B 1 84 ? 3.922 11.961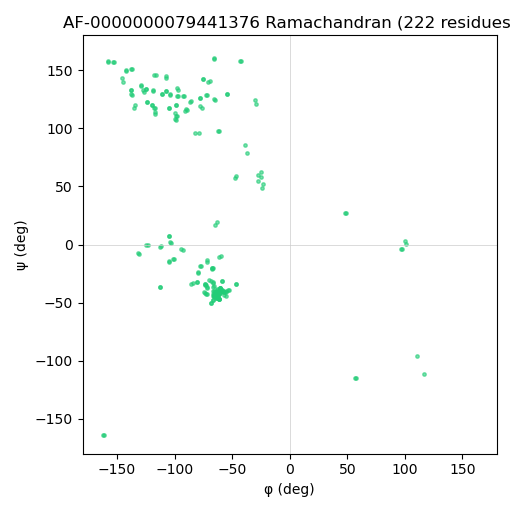 -7.223 1 85.12 84 LEU B CA 1
ATOM 1490 C C . LEU B 1 84 ? 4.492 11.094 -6.105 1 85.12 84 LEU B C 1
ATOM 1492 O O . LEU B 1 84 ? 4.684 9.891 -6.289 1 85.12 84 LEU B O 1
ATOM 1496 N N . VAL B 1 85 ? 4.703 11.633 -4.926 1 87.25 85 VAL B N 1
ATOM 1497 C CA . VAL B 1 85 ? 5.254 10.906 -3.793 1 87.25 85 VAL B CA 1
ATOM 1498 C C . VAL B 1 85 ? 4.273 9.828 -3.344 1 87.25 85 VAL B C 1
ATOM 1500 O O . VAL B 1 85 ? 4.664 8.68 -3.1 1 87.25 85 VAL B O 1
ATOM 1503 N N . ILE B 1 86 ? 3.053 10.258 -3.295 1 88.88 86 ILE B N 1
ATOM 1504 C CA . ILE B 1 86 ? 2.016 9.336 -2.836 1 88.88 86 ILE B CA 1
ATOM 1505 C C . ILE B 1 86 ? 1.87 8.188 -3.828 1 88.88 86 ILE B C 1
ATOM 1507 O O . ILE B 1 86 ? 1.841 7.02 -3.432 1 88.88 86 ILE B O 1
ATOM 1511 N N . HIS B 1 87 ? 1.885 8.508 -5.09 1 87.56 87 HIS B N 1
ATOM 1512 C CA . HIS B 1 87 ? 1.768 7.488 -6.125 1 87.56 87 HIS B CA 1
ATOM 1513 C C . HIS B 1 87 ? 2.92 6.492 -6.051 1 87.56 87 HIS B C 1
ATOM 1515 O O . HIS B 1 87 ? 2.699 5.277 -6.043 1 87.56 87 HIS B O 1
ATOM 1521 N N . ARG B 1 88 ? 4.035 7.02 -5.934 1 86.5 88 ARG B N 1
ATOM 1522 C CA . ARG B 1 88 ? 5.215 6.16 -5.914 1 86.5 88 ARG B CA 1
ATOM 1523 C C . ARG B 1 88 ? 5.199 5.238 -4.703 1 86.5 88 ARG B C 1
ATOM 1525 O O . ARG B 1 88 ? 5.488 4.043 -4.82 1 86.5 88 ARG B O 1
ATOM 1532 N N . SER B 1 89 ? 4.906 5.793 -3.637 1 88.69 89 SER B N 1
ATOM 1533 C CA . SER B 1 89 ? 4.977 5.016 -2.402 1 88.69 89 SER B CA 1
ATOM 1534 C C . SER B 1 89 ? 3.816 4.031 -2.303 1 88.69 89 SER B C 1
ATOM 1536 O O . SER B 1 89 ? 3.984 2.916 -1.808 1 88.69 89 SER B O 1
ATOM 1538 N N . LEU B 1 90 ? 2.627 4.402 -2.82 1 87.38 90 LEU B N 1
ATOM 1539 C CA . LEU B 1 90 ? 1.436 3.564 -2.725 1 87.38 90 LEU B CA 1
ATOM 1540 C C . LEU B 1 90 ? 1.462 2.459 -3.775 1 87.38 90 LEU B C 1
ATOM 1542 O O . LEU B 1 90 ? 0.927 1.371 -3.553 1 87.38 90 LEU B O 1
ATOM 1546 N N . PHE B 1 91 ? 2.217 2.723 -4.895 1 86.31 91 PHE B N 1
ATOM 1547 C CA . PHE B 1 91 ? 2.174 1.787 -6.012 1 86.31 91 PHE B CA 1
ATOM 1548 C C . PHE B 1 91 ? 3.422 0.916 -6.035 1 86.31 91 PHE B C 1
ATOM 1550 O O . PHE B 1 91 ? 3.561 0.045 -6.898 1 86.31 91 PHE B O 1
ATOM 1557 N N . SER B 1 92 ? 4.23 1.138 -5.09 1 87.94 92 SER B N 1
ATOM 1558 C CA . SER B 1 92 ? 5.484 0.393 -5.09 1 87.94 92 SER B CA 1
ATOM 1559 C C . SER B 1 92 ? 5.234 -1.111 -5.102 1 87.94 92 SER B C 1
ATOM 1561 O O . SER B 1 92 ? 5.875 -1.845 -5.859 1 87.94 92 SER B O 1
ATOM 1563 N N . PHE B 1 93 ? 4.285 -1.595 -4.367 1 88.75 93 PHE B N 1
ATOM 1564 C CA . PHE B 1 93 ? 4.008 -3.025 -4.301 1 88.75 93 PHE B CA 1
ATOM 1565 C C . PHE B 1 93 ? 3.459 -3.531 -5.629 1 88.75 93 PHE B C 1
ATOM 1567 O O . PHE B 1 93 ? 3.951 -4.523 -6.172 1 88.75 93 PHE B O 1
ATOM 1574 N N . SER B 1 94 ? 2.463 -2.818 -6.102 1 89.5 94 SER B N 1
ATOM 1575 C CA . SER B 1 94 ? 1.852 -3.252 -7.352 1 89.5 94 SER B CA 1
ATOM 1576 C C . SER B 1 94 ? 2.867 -3.256 -8.492 1 89.5 94 SER B C 1
ATOM 1578 O O . SER B 1 94 ? 2.859 -4.156 -9.336 1 89.5 94 SER B O 1
ATOM 1580 N N . ARG B 1 95 ? 3.723 -2.307 -8.5 1 88.06 95 ARG B N 1
ATOM 1581 C CA . ARG B 1 95 ? 4.766 -2.242 -9.516 1 88.06 95 ARG B CA 1
ATOM 1582 C C . ARG B 1 95 ? 5.73 -3.418 -9.391 1 88.06 95 ARG B C 1
ATOM 1584 O O . ARG B 1 95 ? 6.133 -4.008 -10.398 1 88.06 95 ARG B O 1
ATOM 1591 N N . THR B 1 96 ? 6.051 -3.73 -8.227 1 88.38 96 THR B N 1
ATOM 1592 C CA . THR B 1 96 ? 6.93 -4.863 -7.973 1 88.38 96 THR B CA 1
ATOM 1593 C C . THR B 1 96 ? 6.301 -6.16 -8.469 1 88.38 96 THR B C 1
ATOM 1595 O O . THR B 1 96 ? 6.938 -6.93 -9.195 1 88.38 96 THR B O 1
ATOM 1598 N N . VAL B 1 97 ? 5.07 -6.371 -8.156 1 87.81 97 VAL B N 1
ATOM 1599 C CA . VAL B 1 97 ? 4.355 -7.578 -8.555 1 87.81 97 VAL B CA 1
ATOM 1600 C C . VAL B 1 97 ? 4.258 -7.629 -10.078 1 87.81 97 VAL B C 1
ATOM 1602 O O . VAL B 1 97 ? 4.559 -8.656 -10.695 1 87.81 97 VAL B O 1
ATOM 1605 N N . ASN B 1 98 ? 3.881 -6.457 -10.664 1 86.69 98 ASN B N 1
ATOM 1606 C CA . ASN B 1 98 ? 3.746 -6.426 -12.117 1 86.69 98 ASN B CA 1
ATOM 1607 C C . ASN B 1 98 ? 5.082 -6.688 -12.812 1 86.69 98 ASN B C 1
ATOM 1609 O O . ASN B 1 98 ? 5.148 -7.449 -13.781 1 86.69 98 ASN B O 1
ATOM 1613 N N . THR B 1 99 ? 6.109 -6.105 -12.352 1 84.75 99 THR B N 1
ATOM 1614 C CA . THR B 1 99 ? 7.441 -6.25 -12.93 1 84.75 99 THR B CA 1
ATOM 1615 C C . THR B 1 99 ? 7.918 -7.695 -12.828 1 84.75 99 THR B C 1
ATOM 1617 O O . THR B 1 99 ? 8.414 -8.266 -13.805 1 84.75 99 THR B O 1
ATOM 1620 N N . ILE B 1 100 ? 7.688 -8.305 -11.742 1 83.69 100 ILE B N 1
ATOM 1621 C CA . ILE B 1 100 ? 8.148 -9.672 -11.516 1 83.69 100 ILE B CA 1
ATOM 1622 C C . ILE B 1 100 ? 7.297 -10.641 -12.336 1 83.69 100 ILE B C 1
ATOM 1624 O O . ILE B 1 100 ? 7.816 -11.602 -12.914 1 83.69 100 ILE B O 1
ATOM 1628 N N . ALA B 1 101 ? 5.969 -10.375 -12.344 1 83 101 ALA B N 1
ATOM 1629 C CA . ALA B 1 101 ? 5.062 -11.219 -13.117 1 83 101 ALA B CA 1
ATOM 1630 C C . ALA B 1 101 ? 5.422 -11.203 -14.602 1 83 101 ALA B C 1
ATOM 1632 O O . ALA B 1 101 ? 5.359 -12.234 -15.273 1 83 101 ALA B O 1
ATOM 1633 N N . GLN B 1 102 ? 5.77 -10.086 -15.062 1 81.69 102 GLN B N 1
ATOM 1634 C CA . GLN B 1 102 ? 6.117 -9.953 -16.469 1 81.69 102 GLN B CA 1
ATOM 1635 C C . GLN B 1 102 ? 7.453 -10.617 -16.781 1 81.69 102 GLN B C 1
ATOM 1637 O O . GLN B 1 102 ? 7.652 -11.148 -17.875 1 81.69 102 GLN B O 1
ATOM 1642 N N . HIS B 1 103 ? 8.336 -10.547 -15.938 1 75.44 103 HIS B N 1
ATOM 1643 C CA . HIS B 1 103 ? 9.656 -11.141 -16.141 1 75.44 103 HIS B CA 1
ATOM 1644 C C . HIS B 1 103 ? 9.594 -12.664 -16.062 1 75.44 103 HIS B C 1
ATOM 1646 O O . HIS B 1 103 ? 10.281 -13.352 -16.812 1 75.44 103 HIS B O 1
ATOM 1652 N N . HIS B 1 104 ? 8.891 -13.156 -15.164 1 68.44 104 HIS B N 1
ATOM 1653 C CA . HIS B 1 104 ? 8.828 -14.602 -14.992 1 68.44 104 HIS B CA 1
ATOM 1654 C C . HIS B 1 104 ? 7.777 -15.219 -15.906 1 68.44 104 HIS B C 1
ATOM 1656 O O . HIS B 1 104 ? 7.855 -16.406 -16.234 1 68.44 104 HIS B O 1
ATOM 1662 N N . GLY B 1 105 ? 6.715 -14.539 -16.156 1 59.34 105 GLY B N 1
ATOM 1663 C CA . GLY B 1 105 ? 5.824 -15.016 -17.203 1 59.34 105 GLY B CA 1
ATOM 1664 C C . GLY B 1 105 ? 6.477 -15.062 -18.578 1 59.34 105 GLY B C 1
ATOM 1665 O O . GLY B 1 105 ? 6.137 -15.906 -19.406 1 59.34 105 GLY B O 1
ATOM 1666 N N . GLY B 1 106 ? 7.25 -14.031 -18.922 1 53.25 106 GLY B N 1
ATOM 1667 C CA . GLY B 1 106 ? 8.039 -14.086 -20.141 1 53.25 106 GLY B CA 1
ATOM 1668 C C . GLY B 1 106 ? 9.281 -14.953 -20.016 1 53.25 106 GLY B C 1
ATOM 1669 O O . GLY B 1 106 ? 9.742 -15.227 -18.906 1 53.25 106 GLY B O 1
ATOM 1670 N N . GLY B 1 107 ? 9.469 -16.078 -20.781 1 44.84 107 GLY B N 1
ATOM 1671 C CA . GLY B 1 107 ? 10.688 -16.859 -20.953 1 44.84 107 GLY B CA 1
ATOM 1672 C C . GLY B 1 107 ? 11.945 -16.047 -20.703 1 44.84 107 GLY B C 1
ATOM 1673 O O . GLY B 1 107 ? 12.25 -15.102 -21.438 1 44.84 107 GLY B O 1
ATOM 1674 N N . CYS B 1 108 ? 12.195 -15.547 -19.609 1 42.81 108 CYS B N 1
ATOM 1675 C CA . CYS B 1 108 ? 13.547 -15.023 -19.438 1 42.81 108 CYS B CA 1
ATOM 1676 C C . CYS B 1 108 ? 14.57 -15.906 -20.141 1 42.81 108 CYS B C 1
ATOM 1678 O O . CYS B 1 108 ? 14.758 -17.062 -19.75 1 42.81 108 CYS B O 1
ATOM 1680 N N . GLU B 1 109 ? 14.719 -15.797 -21.422 1 36.47 109 GLU B N 1
ATOM 1681 C CA . GLU B 1 109 ? 16.016 -16.234 -21.938 1 36.47 109 GLU B CA 1
ATOM 1682 C C . GLU B 1 109 ? 17.156 -15.656 -21.094 1 36.47 109 GLU B C 1
ATOM 1684 O O . GLU B 1 109 ? 17.391 -14.445 -21.094 1 36.47 109 GLU B O 1
ATOM 1689 N N . TYR B 1 110 ? 17.406 -15.812 -19.734 1 36.5 110 TYR B N 1
ATOM 1690 C CA . TYR B 1 110 ? 18.812 -15.797 -19.406 1 36.5 110 TYR B CA 1
ATOM 1691 C C . TYR B 1 110 ? 19.656 -16.281 -20.578 1 36.5 110 TYR B C 1
ATOM 1693 O O . TYR B 1 110 ? 19.719 -17.484 -20.859 1 36.5 110 TYR B O 1
ATOM 1701 N N . GLY B 1 111 ? 19.609 -15.781 -21.734 1 28.67 111 GLY B N 1
ATOM 1702 C CA . GLY B 1 111 ? 20.672 -16.047 -22.688 1 28.67 111 GLY B CA 1
ATOM 1703 C C . GLY B 1 111 ? 22.031 -16.266 -22.047 1 28.67 111 GLY B C 1
ATOM 1704 O O . GLY B 1 111 ? 22.344 -15.656 -21.031 1 28.67 111 GLY B O 1
ATOM 1705 N N . ALA B 1 112 ? 22.703 -17.516 -22.375 1 30.38 112 ALA B N 1
ATOM 1706 C CA . ALA B 1 112 ? 24.094 -17.984 -22.484 1 30.38 112 ALA B CA 1
ATOM 1707 C C . ALA B 1 112 ? 25.031 -16.812 -22.766 1 30.38 112 ALA B C 1
ATOM 1709 O O . ALA B 1 112 ? 25.078 -16.312 -23.891 1 30.38 112 ALA B O 1
ATOM 1710 N N . VAL B 1 113 ? 25.078 -15.609 -22.094 1 23.81 113 VAL B N 1
ATOM 1711 C CA . VAL B 1 113 ? 26.453 -15.172 -22.266 1 23.81 113 VAL B CA 1
ATOM 1712 C C . VAL B 1 113 ? 27.375 -15.953 -21.328 1 23.81 113 VAL B C 1
ATOM 1714 O O . VAL B 1 113 ? 27 -16.219 -20.172 1 23.81 113 VAL B O 1
#

Foldseek 3Di:
DQALVSLVVVLLVVQPPPPPDDRWDKDKDKDWDDPALADIWMWIWIDGHPRTAWIATPVPRDIDGPDPVSCPPADPVSVVRNRVVCCCVVCVVVVVSSVVRVCVVPPPPPPDD/DQALVSLVVVLLVVQPPPPPDDHWDKDKDKDWDDPALADIWMWIWIDGHPRTAWIATPVPRDIDGPDPVSCPPADPVSVVRNRVVCCCVVCVVVVVSSVVRVCVVPPPPPPDD

pLDDT: mean 78.74, std 14.97, range [23.81, 95.0]

Organism: Chrysemys picta bellii (NCBI:txid8478)

Sequence (226 aa):
PHGPRAVLGAVLQGVGWGAPGASVTLRVLHIDVFHNASSTDMQGMALLGDLETHSMDCSTCEIRFLQPWAQQGLTPKQWQDLELVIHRSLFSFSRTVNTIAQHHGGGCEYGAVPHGPRAVLGAVLQGVGWGAPGASVTLRVLHIDVFHNASSTDMQGMALLGDLETHSMDCSTCEIRFLQPWAQQGLTPKQWQDLELVIHRSLFSFSRTVNTIAQHHGGGCEYGAV

InterPro domains:
  IPR011161 MHC class I-like antigen recognition-like [PF16497] (17-102)
  IPR011162 MHC classes I/II-like antigen recognition protein [SSF54452] (23-110)
  IPR037055 MHC class I-like antigen recognition-like superfamily [G3DSA:3.30.500.10] (19-112)

Nearest PDB structures (foldseek):
  3sdx-assembly2_C  TM=7.873E-01  e=3.271E-05  Homo sapiens
  6bnl-assembly1_A  TM=7.339E-01  e=3.271E-05  Mus musculus
  6cxa-assembly1_A  TM=7.392E-01  e=6.745E-05  Mus musculus
  6miy-assembly1_A  TM=7.393E-01  e=8.082E-05  Mus musculus
  8sgm-assembly1_A  TM=7.604E-01  e=2.121E-04  Homo sapiens

Solvent-accessible surface area (backbone atoms only — not comparable to full-atom values): 11933 Å² total; per-residue (Å²): 129,78,48,40,61,51,46,48,20,54,55,41,45,70,53,22,50,46,47,92,73,76,43,54,36,38,35,39,41,38,36,41,37,28,56,42,33,83,42,72,46,44,39,36,38,31,23,52,66,89,42,68,40,36,37,31,49,40,93,75,58,50,77,45,74,70,35,77,71,78,53,59,92,53,50,73,67,48,45,53,32,32,50,50,53,50,48,52,26,68,38,37,34,60,48,51,52,32,53,32,30,46,47,57,44,40,80,63,72,76,66,90,121,130,79,48,39,61,52,45,47,20,54,54,41,46,71,53,22,50,46,46,89,78,72,44,54,34,38,36,38,40,39,37,41,37,29,54,41,34,84,43,72,45,45,39,37,37,30,24,53,65,89,41,67,39,37,37,29,51,41,93,75,59,50,77,44,73,71,35,78,71,77,53,59,90,52,50,74,65,47,44,55,33,33,50,51,54,51,48,53,26,67,38,38,33,59,49,49,53,32,54,32,31,46,47,57,41,40,79,64,70,76,66,91,120

Radius of gyration: 19.3 Å; Cα contacts (8 Å, |Δi|>4): 376; chains: 2; bounding box: 40×54×45 Å

Secondary structure (DSSP, 8-state):
---HHHHHHHHHHHTTTTSSS--PPEEEEEEEEESSSS-EEEEEEEEETTEEEEEEETTTTEEEE-SGGGSTT--HHHHHHHHHHHHHHHHHHHHHHHHHHHHHHS-------/---HHHHHHHHHHHTTTTSSS--PPEEEEEEEEESSSS-EEEEEEEEETTEEEEEEETTTTEEEE-SGGGSTT--HHHHHHHHHHHHHHHHHHHHHHHHHHHHHHS-------